Protein AF-A0A0N4YPB2-F1 (afdb_monomer_lite)

Structure (mmCIF, N/CA/C/O backbone):
data_AF-A0A0N4YPB2-F1
#
_entry.id   AF-A0A0N4YPB2-F1
#
loop_
_atom_site.group_PDB
_atom_site.id
_atom_site.type_symbol
_atom_site.label_atom_id
_atom_site.label_alt_id
_atom_site.label_comp_id
_atom_site.label_asym_id
_atom_site.label_entity_id
_atom_site.label_seq_id
_atom_site.pdbx_PDB_ins_code
_atom_site.Cartn_x
_atom_site.Cartn_y
_atom_site.Cartn_z
_atom_site.occupancy
_atom_site.B_iso_or_equiv
_atom_site.auth_seq_id
_atom_site.auth_comp_id
_atom_site.auth_asym_id
_atom_site.auth_atom_id
_atom_site.pdbx_PDB_model_num
ATOM 1 N N . MET A 1 1 ? 27.239 -9.510 -20.633 1.00 46.56 1 MET A N 1
ATOM 2 C CA . MET A 1 1 ? 27.034 -8.182 -21.271 1.00 46.56 1 MET A CA 1
ATOM 3 C C . MET A 1 1 ? 25.712 -7.656 -20.723 1.00 46.56 1 MET A C 1
ATOM 5 O O . MET A 1 1 ? 24.714 -8.320 -20.940 1.00 46.56 1 MET A O 1
ATOM 9 N N . GLU A 1 2 ? 25.691 -6.564 -19.951 1.00 48.19 2 GLU A N 1
ATOM 10 C CA . GLU A 1 2 ? 24.483 -6.120 -19.213 1.00 48.19 2 GLU A CA 1
ATOM 11 C C . GLU A 1 2 ? 23.317 -5.773 -20.156 1.00 48.19 2 GLU A C 1
ATOM 13 O O . GLU A 1 2 ? 23.555 -5.123 -21.181 1.00 48.19 2 GLU A O 1
ATOM 18 N N . ARG A 1 3 ? 22.079 -6.178 -19.831 1.00 52.03 3 ARG A N 1
ATOM 19 C CA . ARG A 1 3 ? 20.836 -5.795 -20.539 1.00 52.03 3 ARG A CA 1
ATOM 20 C C . ARG A 1 3 ? 20.010 -4.834 -19.685 1.00 52.03 3 ARG A C 1
ATOM 22 O O . ARG A 1 3 ? 20.154 -4.802 -18.464 1.00 52.03 3 ARG A O 1
ATOM 29 N N . LYS A 1 4 ? 19.188 -3.988 -20.321 1.00 54.44 4 LYS A N 1
ATOM 30 C CA . LYS A 1 4 ? 18.393 -2.971 -19.615 1.00 54.44 4 LYS A CA 1
ATOM 31 C C . LYS A 1 4 ? 16.903 -3.168 -19.812 1.00 54.44 4 LYS A C 1
ATOM 33 O O . LYS A 1 4 ? 16.431 -3.508 -20.900 1.00 54.44 4 LYS A O 1
ATOM 38 N N . ARG A 1 5 ? 16.161 -2.910 -18.737 1.00 59.19 5 ARG A N 1
ATOM 39 C CA . ARG A 1 5 ? 14.703 -3.031 -18.685 1.00 59.19 5 ARG A CA 1
ATOM 40 C C . ARG A 1 5 ? 14.103 -1.801 -18.030 1.00 59.19 5 ARG A C 1
ATOM 42 O O . ARG A 1 5 ? 14.662 -1.273 -17.072 1.00 59.19 5 ARG A O 1
ATOM 49 N N . THR A 1 6 ? 12.966 -1.329 -18.519 1.00 51.56 6 THR A N 1
ATOM 50 C CA . THR A 1 6 ? 12.176 -0.348 -17.771 1.00 51.56 6 THR A CA 1
ATOM 51 C C . THR A 1 6 ? 11.548 -1.059 -16.575 1.00 51.56 6 THR A C 1
ATOM 53 O O . THR A 1 6 ? 10.867 -2.073 -16.735 1.00 51.56 6 THR A O 1
ATOM 56 N N . ALA A 1 7 ? 11.821 -0.571 -15.366 1.00 51.53 7 ALA A N 1
ATOM 57 C CA . ALA A 1 7 ? 11.220 -1.081 -14.148 1.00 51.53 7 ALA A CA 1
ATOM 58 C C . ALA A 1 7 ? 10.162 -0.128 -13.622 1.00 51.53 7 ALA A C 1
ATOM 60 O O . ALA A 1 7 ? 10.342 1.083 -13.496 1.00 51.53 7 ALA A O 1
ATOM 61 N N . PHE A 1 8 ? 9.050 -0.736 -13.252 1.00 48.66 8 PHE A N 1
ATOM 62 C CA . PHE A 1 8 ? 7.913 -0.081 -12.655 1.00 48.66 8 PHE A CA 1
ATOM 63 C C . PHE A 1 8 ? 8.160 0.167 -11.165 1.00 48.66 8 PHE A C 1
ATOM 65 O O . PHE A 1 8 ? 7.547 -0.474 -10.320 1.00 48.66 8 PHE A O 1
ATOM 72 N N . GLN A 1 9 ? 9.056 1.094 -10.819 1.00 38.69 9 GLN A N 1
ATOM 73 C CA . GLN A 1 9 ? 9.255 1.449 -9.407 1.00 38.69 9 GLN A CA 1
ATOM 74 C C . GLN A 1 9 ? 8.065 2.231 -8.813 1.00 38.69 9 GLN A C 1
ATOM 76 O O . GLN A 1 9 ? 7.880 2.198 -7.605 1.00 38.69 9 GLN A O 1
ATOM 81 N N . ASN A 1 10 ? 7.206 2.845 -9.645 1.00 36.34 10 ASN A N 1
ATOM 82 C CA . ASN A 1 10 ? 6.096 3.713 -9.204 1.00 36.34 10 ASN A CA 1
ATOM 83 C C . ASN A 1 10 ? 4.699 3.315 -9.747 1.00 36.34 10 ASN A C 1
ATOM 85 O O . ASN A 1 10 ? 3.781 4.140 -9.793 1.00 36.34 10 ASN A O 1
ATOM 89 N N . ALA A 1 11 ? 4.508 2.073 -10.212 1.00 38.69 11 ALA A N 1
ATOM 90 C CA . ALA A 1 11 ? 3.306 1.720 -10.985 1.00 38.69 11 ALA A CA 1
ATOM 91 C C . ALA A 1 11 ? 2.020 1.494 -10.179 1.00 38.69 11 ALA A C 1
ATOM 93 O O . ALA A 1 11 ? 0.953 1.619 -10.772 1.00 38.69 11 ALA A O 1
ATOM 94 N N . LEU A 1 12 ? 2.097 1.239 -8.868 1.00 42.66 12 LEU A N 1
ATOM 95 C CA . LEU A 1 12 ? 0.922 0.894 -8.046 1.00 42.66 12 LEU A CA 1
ATOM 96 C C . LEU A 1 12 ? -0.047 2.068 -7.774 1.00 42.66 12 LEU A C 1
ATOM 98 O O . LEU A 1 12 ? -1.041 1.916 -7.074 1.00 42.66 12 LEU A O 1
ATOM 102 N N . GLY A 1 13 ? 0.253 3.265 -8.289 1.00 38.53 13 GLY A N 1
ATOM 103 C CA . GLY A 1 13 ? -0.654 4.419 -8.251 1.00 38.53 13 GLY A CA 1
ATOM 104 C C . GLY A 1 13 ? -1.121 4.870 -9.634 1.00 38.53 13 GLY A C 1
ATOM 105 O O . GLY A 1 13 ? -1.606 6.003 -9.777 1.00 38.53 13 GLY A O 1
ATOM 106 N N . SER A 1 14 ? -0.869 4.066 -10.681 1.00 37.94 14 SER A N 1
ATOM 107 C CA . SER A 1 14 ? -0.637 4.656 -11.992 1.00 37.94 14 SER A CA 1
ATOM 108 C C . SER A 1 14 ? -1.230 4.039 -13.247 1.00 37.94 14 SER A C 1
ATOM 110 O O . SER A 1 14 ? -1.250 4.725 -14.278 1.00 37.94 14 SER A O 1
ATOM 112 N N . ALA A 1 15 ? -1.811 2.852 -13.199 1.00 35.91 15 ALA A N 1
ATOM 113 C CA . ALA A 1 15 ? -2.356 2.222 -14.395 1.00 35.91 15 ALA A CA 1
ATOM 114 C C . ALA A 1 15 ? -3.883 2.398 -14.465 1.00 35.91 15 ALA A C 1
ATOM 116 O O . ALA A 1 15 ? -4.646 1.451 -14.318 1.00 35.91 15 ALA A O 1
ATOM 117 N N . ARG A 1 16 ? -4.369 3.620 -14.736 1.00 40.81 16 ARG A N 1
ATOM 118 C CA . ARG A 1 16 ? -5.802 3.828 -15.026 1.00 40.81 16 ARG A CA 1
ATOM 119 C C . ARG A 1 16 ? -6.100 3.553 -16.502 1.00 40.81 16 ARG A C 1
ATOM 121 O O . ARG A 1 16 ? -5.555 4.232 -17.372 1.00 40.81 16 ARG A O 1
ATOM 128 N N . ARG A 1 17 ? -7.019 2.620 -16.785 1.00 38.06 17 ARG A N 1
ATOM 129 C CA . ARG A 1 17 ? -7.704 2.547 -18.088 1.00 38.06 17 ARG A CA 1
ATOM 130 C C . ARG A 1 17 ? -8.528 3.819 -18.280 1.00 38.06 17 ARG A C 1
ATOM 132 O O . ARG A 1 17 ? -9.291 4.208 -17.400 1.00 38.06 17 ARG A O 1
ATOM 139 N N . GLY A 1 18 ? -8.386 4.462 -19.435 1.00 38.12 18 GLY A N 1
ATOM 140 C CA . GLY A 1 18 ? -9.277 5.543 -19.832 1.00 38.12 18 GLY A CA 1
ATOM 141 C C . GLY A 1 18 ? -10.657 4.985 -20.168 1.00 38.12 18 GLY A C 1
ATOM 142 O O . GLY A 1 18 ? -10.839 4.416 -21.238 1.00 38.12 18 GLY A O 1
ATOM 143 N N . THR A 1 19 ? -11.630 5.169 -19.279 1.00 32.50 19 THR A N 1
ATOM 144 C CA . THR A 1 19 ? -13.052 4.973 -19.590 1.00 32.50 19 THR A CA 1
ATOM 145 C C . THR A 1 19 ? -13.849 6.182 -19.114 1.00 32.50 19 THR A C 1
ATOM 147 O O . THR A 1 19 ? -13.962 6.433 -17.915 1.00 32.50 19 THR A O 1
ATOM 150 N N . LYS A 1 20 ? -14.404 6.939 -20.072 1.00 38.62 20 LYS A N 1
ATOM 151 C CA . LYS A 1 20 ? -15.516 7.871 -19.842 1.00 38.62 20 LYS A CA 1
ATOM 152 C C . LYS A 1 20 ? -16.726 7.035 -19.423 1.00 38.62 20 LYS A C 1
ATOM 154 O O . LYS A 1 20 ? -17.286 6.322 -20.247 1.00 38.62 20 LYS A O 1
ATOM 159 N N . GLY A 1 21 ? -17.111 7.133 -18.158 1.00 28.02 21 GLY A N 1
ATOM 160 C CA . GLY A 1 21 ? -18.330 6.550 -17.615 1.00 28.02 21 GLY A CA 1
ATOM 161 C C . GLY A 1 21 ? -18.928 7.534 -16.624 1.00 28.02 21 GLY A C 1
ATOM 162 O O . GLY A 1 21 ? -18.275 7.926 -15.663 1.00 28.02 21 GLY A O 1
ATOM 163 N N . ARG A 1 22 ? -20.136 7.998 -16.929 1.00 30.58 22 ARG A N 1
ATOM 164 C CA . ARG A 1 22 ? -20.976 8.857 -16.095 1.00 30.58 22 ARG A CA 1
ATOM 165 C C . ARG A 1 22 ? -21.292 8.075 -14.814 1.00 30.58 22 ARG A C 1
ATOM 167 O O . ARG A 1 22 ? -21.932 7.037 -14.901 1.00 30.58 22 ARG A O 1
ATOM 174 N N . ILE A 1 23 ? -20.780 8.522 -13.668 1.00 30.83 23 ILE A N 1
ATOM 175 C CA . ILE A 1 23 ? -21.023 7.874 -12.372 1.00 30.83 23 ILE A CA 1
ATOM 176 C C . ILE A 1 23 ? -22.292 8.492 -11.789 1.00 30.83 23 ILE A C 1
ATOM 178 O O . ILE A 1 23 ? -22.316 9.681 -11.461 1.00 30.83 23 ILE A O 1
ATOM 182 N N . GLU A 1 24 ? -23.353 7.691 -11.729 1.00 28.14 24 GLU A N 1
ATOM 183 C CA . GLU A 1 24 ? -24.523 7.957 -10.898 1.00 28.14 24 GLU A CA 1
ATOM 184 C C . GLU A 1 24 ? -24.098 8.054 -9.428 1.00 28.14 24 GLU A C 1
ATOM 186 O O . GLU A 1 24 ? -23.196 7.353 -8.965 1.00 28.14 24 GLU A O 1
ATOM 191 N N . LYS A 1 25 ? -24.712 8.999 -8.712 1.00 29.16 25 LYS A N 1
ATOM 192 C CA . LYS A 1 25 ? -24.504 9.240 -7.284 1.00 29.16 25 LYS A CA 1
ATOM 193 C C . LYS A 1 25 ? -25.095 8.083 -6.473 1.00 29.16 25 LYS A C 1
ATOM 195 O O . LYS A 1 25 ? -26.176 8.226 -5.915 1.00 29.16 25 LYS A O 1
ATOM 200 N N . ASP A 1 26 ? -24.364 6.983 -6.364 1.00 32.19 26 ASP A N 1
ATOM 201 C CA . ASP A 1 26 ? -24.615 6.004 -5.312 1.00 32.19 26 ASP A CA 1
ATOM 202 C C . ASP A 1 26 ? -23.844 6.414 -4.061 1.00 32.19 26 ASP A C 1
ATOM 204 O O . ASP A 1 26 ? -22.621 6.582 -4.060 1.00 32.19 26 ASP A O 1
ATOM 208 N N . SER A 1 27 ? -24.605 6.654 -2.998 1.00 33.44 27 SER A N 1
ATOM 209 C CA . SER A 1 27 ? -24.139 7.104 -1.694 1.00 33.44 27 SER A CA 1
ATOM 210 C C . SER A 1 27 ? -23.166 6.076 -1.098 1.00 33.44 27 SER A C 1
ATOM 212 O O . SER A 1 27 ? -23.573 5.059 -0.542 1.00 33.44 27 SER A O 1
ATOM 214 N N . LYS A 1 28 ? -21.857 6.330 -1.217 1.00 39.62 28 LYS A N 1
ATOM 215 C CA . LYS A 1 28 ? -20.747 5.421 -0.849 1.00 39.62 28 LYS A CA 1
ATOM 216 C C . LYS A 1 28 ? -20.593 5.120 0.653 1.00 39.62 28 LYS A C 1
ATOM 218 O O . LYS A 1 28 ? -19.573 4.573 1.062 1.00 39.62 28 LYS A O 1
ATOM 223 N N . HIS A 1 29 ? -21.570 5.463 1.488 1.00 44.66 29 HIS A N 1
ATOM 224 C CA . HIS A 1 29 ? -21.458 5.349 2.946 1.00 44.66 29 HIS A CA 1
ATOM 225 C C . HIS A 1 29 ? -21.855 3.967 3.510 1.00 44.66 29 HIS A C 1
ATOM 227 O O . HIS A 1 29 ? -21.806 3.784 4.720 1.00 44.66 29 HIS A O 1
ATOM 233 N N . SER A 1 30 ? -22.241 2.970 2.701 1.00 47.28 30 SER A N 1
ATOM 234 C CA . SER A 1 30 ? -22.966 1.802 3.236 1.00 47.28 30 SER A CA 1
ATOM 235 C C . SER A 1 30 ? -22.610 0.465 2.574 1.00 47.28 30 SER A C 1
ATOM 237 O O . SER A 1 30 ? -23.366 -0.079 1.781 1.00 47.28 30 SER A O 1
ATOM 239 N N . GLN A 1 31 ? -21.439 -0.078 2.904 1.00 48.88 31 GLN A N 1
ATOM 240 C CA . GLN A 1 31 ? -21.183 -1.524 2.755 1.00 48.88 31 GLN A CA 1
ATOM 241 C C . GLN A 1 31 ? -20.339 -2.054 3.914 1.00 48.88 31 GLN A C 1
ATOM 243 O O . GLN A 1 31 ? -20.592 -3.127 4.423 1.00 48.88 31 GLN A O 1
ATOM 248 N N . VAL A 1 32 ? -19.399 -1.256 4.434 1.00 52.19 32 VAL A N 1
ATOM 249 C CA . VAL A 1 32 ? -18.657 -1.648 5.644 1.00 52.19 32 VAL A CA 1
ATOM 250 C C . VAL A 1 32 ? -19.537 -1.558 6.897 1.00 52.19 32 VAL A C 1
ATOM 252 O O . VAL A 1 32 ? -19.373 -2.363 7.797 1.00 52.19 32 VAL A O 1
ATOM 255 N N . ILE A 1 33 ? -20.474 -0.602 6.975 1.00 59.72 33 ILE A N 1
ATOM 256 C CA . ILE A 1 33 ? -21.329 -0.411 8.164 1.00 59.72 33 ILE A CA 1
ATOM 257 C C . ILE A 1 33 ? -22.372 -1.532 8.309 1.00 59.72 33 ILE A C 1
ATOM 259 O O . ILE A 1 33 ? -22.710 -1.874 9.439 1.00 59.72 33 ILE A O 1
ATOM 263 N N . SER A 1 34 ? -22.862 -2.113 7.205 1.00 60.41 34 SER A N 1
ATOM 264 C CA . SER A 1 34 ? -23.899 -3.156 7.250 1.00 60.41 34 SER A CA 1
ATOM 265 C C . SER A 1 34 ? -23.431 -4.433 7.936 1.00 60.41 34 SER A C 1
ATOM 267 O O . SER A 1 34 ? -24.234 -5.066 8.608 1.00 60.41 34 SER A O 1
ATOM 269 N N . ASP A 1 35 ? -22.144 -4.760 7.813 1.00 68.31 35 ASP A N 1
ATOM 270 C CA . ASP A 1 35 ? -21.599 -6.053 8.245 1.00 68.31 35 ASP A CA 1
ATOM 271 C C . ASP A 1 35 ? -20.982 -5.976 9.655 1.00 68.31 35 ASP A C 1
ATOM 273 O O . ASP A 1 35 ? -20.652 -6.989 10.263 1.00 68.31 35 ASP A O 1
ATOM 277 N N . VAL A 1 36 ? -20.814 -4.768 10.213 1.00 75.00 36 VAL A N 1
ATOM 278 C CA . VAL A 1 36 ? -20.247 -4.571 11.561 1.00 75.00 36 VAL A CA 1
ATOM 279 C C . VAL A 1 36 ? -21.050 -5.280 12.660 1.00 75.00 36 VAL A C 1
ATOM 281 O O . VAL A 1 36 ? -20.412 -5.854 13.542 1.00 75.00 36 VAL A O 1
ATOM 284 N N . PRO A 1 37 ? -22.399 -5.265 12.670 1.00 77.94 37 PRO A N 1
ATOM 285 C CA . PRO A 1 37 ? -23.171 -6.003 13.666 1.00 77.94 37 PRO A CA 1
ATOM 286 C C . PRO A 1 37 ? -22.837 -7.493 13.713 1.00 77.94 37 PRO A C 1
ATOM 288 O O . PRO A 1 37 ? -22.741 -8.040 14.809 1.00 77.94 37 PRO A O 1
ATOM 291 N N . ASP A 1 38 ? -22.581 -8.110 12.561 1.00 81.50 38 ASP A N 1
ATOM 292 C CA . ASP A 1 38 ? -22.268 -9.539 12.462 1.00 81.50 38 ASP A CA 1
ATOM 293 C C . ASP A 1 38 ? -20.864 -9.872 12.996 1.00 81.50 38 ASP A C 1
ATOM 295 O O . ASP A 1 38 ? -20.587 -11.018 13.328 1.00 81.50 38 ASP A O 1
ATOM 299 N N . LEU A 1 39 ? -19.976 -8.876 13.105 1.00 82.56 39 LEU A N 1
ATOM 300 C CA . LEU A 1 39 ? -18.605 -9.043 13.601 1.00 82.56 39 LEU A CA 1
ATOM 301 C C . LEU A 1 39 ? -18.455 -8.818 15.109 1.00 82.56 39 LEU A C 1
ATOM 303 O O . LEU A 1 39 ? -17.459 -9.245 15.690 1.00 82.56 39 LEU A O 1
ATOM 307 N N . LEU A 1 40 ? -19.373 -8.073 15.726 1.00 90.94 40 LEU A N 1
ATOM 308 C CA . LEU A 1 40 ? -19.303 -7.726 17.145 1.00 90.94 40 LEU A CA 1
ATOM 309 C C . LEU A 1 40 ? -20.327 -8.571 17.898 1.00 90.94 40 LEU A C 1
ATOM 311 O O . LEU A 1 40 ? -21.490 -8.185 17.952 1.00 90.94 40 LEU A O 1
ATOM 315 N N . GLU A 1 41 ? -19.930 -9.712 18.450 1.00 89.94 41 GLU A N 1
ATOM 316 C CA . GLU A 1 41 ? -20.857 -10.695 19.028 1.00 89.94 41 GLU A CA 1
ATOM 317 C C . GLU A 1 41 ? -21.138 -10.430 20.512 1.00 89.94 41 GLU A C 1
ATOM 319 O O . GLU A 1 41 ? -22.283 -10.501 20.959 1.00 89.94 41 GLU A O 1
ATOM 324 N N . GLU A 1 42 ? -20.101 -10.089 21.277 1.00 93.50 42 GLU A N 1
ATOM 325 C CA . GLU A 1 42 ? -20.163 -9.937 22.729 1.00 93.50 42 GLU A CA 1
ATOM 326 C C . GLU A 1 42 ? -20.175 -8.469 23.163 1.00 93.50 42 GLU A C 1
ATOM 328 O O . GLU A 1 42 ? -19.621 -7.585 22.513 1.00 93.50 42 GLU A O 1
ATOM 333 N N . ASP A 1 43 ? -20.795 -8.192 24.309 1.00 94.88 43 ASP A N 1
ATOM 334 C CA . ASP A 1 43 ? -20.844 -6.848 24.880 1.00 94.88 43 ASP A CA 1
ATOM 335 C C . ASP A 1 43 ? -19.440 -6.327 25.230 1.00 94.88 43 ASP A C 1
ATOM 337 O O . ASP A 1 43 ? -18.723 -6.912 26.048 1.00 94.88 43 ASP A O 1
ATOM 341 N N . GLY A 1 44 ? -19.057 -5.203 24.622 1.00 92.94 44 GLY A N 1
ATOM 342 C CA . GLY A 1 44 ? -17.704 -4.651 24.669 1.00 92.94 44 GLY A CA 1
ATOM 343 C C . GLY A 1 44 ? -16.773 -5.128 23.548 1.00 92.94 44 GLY A C 1
ATOM 344 O O . GLY A 1 44 ? -15.607 -4.715 23.541 1.00 92.94 44 GLY A O 1
ATOM 345 N N . ASP A 1 45 ? -17.248 -5.949 22.604 1.00 95.44 45 ASP A N 1
ATOM 346 C CA . ASP A 1 45 ? -16.555 -6.173 21.333 1.00 95.44 45 ASP A CA 1
ATOM 347 C C . ASP A 1 45 ? -16.465 -4.865 20.561 1.00 95.44 45 ASP A C 1
ATOM 349 O O . ASP A 1 45 ? -17.447 -4.124 20.438 1.00 95.44 45 ASP A O 1
ATOM 353 N N . PHE A 1 46 ? -15.290 -4.584 20.007 1.00 94.56 46 PHE A N 1
ATOM 354 C CA . PHE A 1 46 ? -15.081 -3.368 19.240 1.00 94.56 46 PHE A CA 1
ATOM 355 C C . PHE A 1 46 ? -14.145 -3.541 18.057 1.00 94.56 46 PHE A C 1
ATOM 357 O O . PHE A 1 46 ? -13.244 -4.373 18.061 1.00 94.56 46 PHE A O 1
ATOM 364 N N . LEU A 1 47 ? -14.305 -2.666 17.068 1.00 91.31 47 LEU A N 1
ATOM 365 C CA . LEU A 1 47 ? -13.367 -2.524 15.962 1.00 91.31 47 LEU A CA 1
ATOM 366 C C . LEU A 1 47 ? -13.182 -1.059 15.577 1.00 91.31 47 LEU A C 1
ATOM 368 O O . LEU A 1 47 ? -14.089 -0.229 15.704 1.00 91.31 47 LEU A O 1
ATOM 372 N N . LEU A 1 48 ? -11.989 -0.750 15.076 1.00 88.56 48 LEU A N 1
ATOM 373 C CA . LEU A 1 48 ? -11.688 0.529 14.445 1.00 88.56 48 LEU A CA 1
ATOM 374 C C . LEU A 1 48 ? -11.950 0.431 12.945 1.00 88.56 48 LEU A C 1
ATOM 376 O O . LEU A 1 48 ? -11.573 -0.541 12.292 1.00 88.56 48 LEU A O 1
ATOM 380 N N . ARG A 1 49 ? -12.549 1.477 12.385 1.00 82.50 49 ARG A N 1
ATOM 381 C CA . ARG A 1 49 ? -12.796 1.601 10.950 1.00 82.50 49 ARG A CA 1
ATOM 382 C C . ARG A 1 49 ? -12.519 3.018 10.474 1.00 82.50 49 ARG A C 1
ATOM 384 O O . ARG A 1 49 ? -12.571 3.970 11.247 1.00 82.50 49 ARG A O 1
ATOM 391 N N . LYS A 1 50 ? -12.233 3.161 9.183 1.00 76.81 50 LYS A N 1
ATOM 392 C CA . LYS A 1 50 ? -12.241 4.468 8.524 1.00 76.81 50 LYS A CA 1
ATOM 393 C C . LYS A 1 50 ? -13.639 4.730 7.980 1.00 76.81 50 LYS A C 1
ATOM 395 O O . LYS A 1 50 ? -14.251 3.840 7.398 1.00 76.81 50 LYS A O 1
ATOM 400 N N . GLU A 1 51 ? -14.128 5.941 8.167 1.00 73.94 51 GLU A N 1
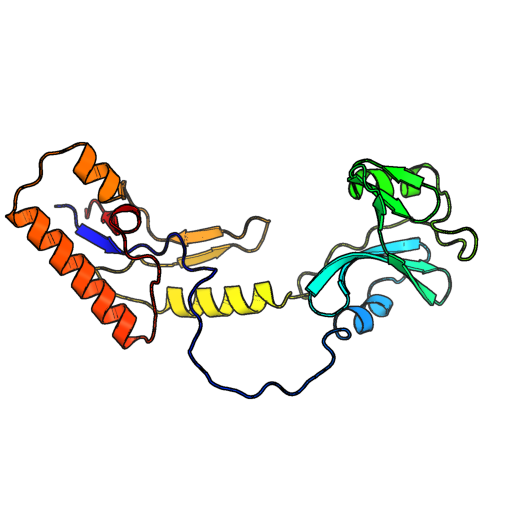ATOM 401 C CA . GLU A 1 51 ? -15.381 6.428 7.608 1.00 73.94 51 GLU A CA 1
ATOM 402 C C . GLU A 1 51 ? -15.083 7.634 6.726 1.00 73.94 51 GLU A C 1
ATOM 404 O O . GLU A 1 51 ? -14.249 8.469 7.068 1.00 73.94 51 GLU A O 1
ATOM 409 N N . LEU A 1 52 ? -15.714 7.698 5.558 1.00 67.94 52 LEU A N 1
ATOM 410 C CA . LEU A 1 52 ? -15.653 8.875 4.707 1.00 67.94 52 LEU A CA 1
ATOM 411 C C . LEU A 1 52 ? -16.813 9.777 5.113 1.00 67.94 52 LEU A C 1
ATOM 413 O O . LEU A 1 52 ? -17.946 9.324 5.099 1.00 67.94 52 LEU A O 1
ATOM 417 N N . ILE A 1 53 ? -16.538 11.024 5.473 1.00 70.94 53 ILE A N 1
ATOM 418 C CA . ILE A 1 53 ? -17.551 12.054 5.705 1.00 70.94 53 ILE A CA 1
ATOM 419 C C . ILE A 1 53 ? -17.494 13.042 4.537 1.00 70.94 53 ILE A C 1
ATOM 421 O O . ILE A 1 53 ? -16.414 13.498 4.147 1.00 70.94 53 ILE A O 1
ATOM 425 N N . ASN A 1 54 ? -18.665 13.399 3.997 1.00 65.94 54 ASN A N 1
ATOM 426 C CA . ASN A 1 54 ? -18.827 14.397 2.929 1.00 65.94 54 ASN A CA 1
ATOM 427 C C . ASN A 1 54 ? -17.921 14.141 1.705 1.00 65.94 54 ASN A C 1
ATOM 429 O O . ASN A 1 54 ? -17.323 15.069 1.162 1.00 65.94 54 ASN A O 1
ATOM 433 N N . ASP A 1 55 ? -17.782 12.871 1.312 1.00 61.66 55 ASP A N 1
ATOM 434 C CA . ASP A 1 55 ? -17.022 12.367 0.154 1.00 61.66 55 ASP A CA 1
ATOM 435 C C . ASP A 1 55 ? -15.504 12.650 0.115 1.00 61.66 55 ASP A C 1
ATOM 437 O O . ASP A 1 55 ? -14.821 12.104 -0.750 1.00 61.66 55 ASP A O 1
ATOM 441 N N . ASN A 1 56 ? -14.943 13.423 1.052 1.00 60.31 56 ASN A N 1
ATOM 442 C CA . ASN A 1 56 ? -13.530 13.836 1.014 1.00 60.31 56 ASN A CA 1
ATOM 443 C C . ASN A 1 56 ? -12.772 13.692 2.338 1.00 60.31 56 ASN A C 1
ATOM 445 O O . ASN A 1 56 ? -11.540 13.710 2.324 1.00 60.31 56 ASN A O 1
ATOM 449 N N . LEU A 1 57 ? -13.457 13.572 3.479 1.00 66.62 57 LEU A N 1
ATOM 450 C CA . LEU A 1 57 ? -12.792 13.542 4.778 1.00 66.62 57 LEU A CA 1
ATOM 451 C C . LEU A 1 57 ? -12.813 12.129 5.359 1.00 66.62 57 LEU A C 1
ATOM 453 O O . LEU A 1 57 ? -13.841 11.668 5.842 1.00 66.62 57 LEU A O 1
ATOM 457 N N . LEU A 1 58 ? -11.668 11.445 5.319 1.00 66.88 58 LEU A N 1
ATOM 458 C CA . LEU A 1 58 ? -11.494 10.176 6.022 1.00 66.88 58 LEU A CA 1
ATOM 459 C C . LEU A 1 58 ? -11.269 10.438 7.508 1.00 66.88 58 LEU A C 1
ATOM 461 O O . LEU A 1 58 ? -10.310 11.099 7.901 1.00 66.88 58 LEU A O 1
ATOM 465 N N . VAL A 1 59 ? -12.139 9.869 8.321 1.00 75.25 59 VAL A N 1
ATOM 466 C CA . VAL A 1 59 ? -12.136 9.975 9.777 1.00 75.25 59 VAL A CA 1
ATOM 467 C C . VAL A 1 59 ? -12.100 8.583 10.388 1.00 75.25 59 VAL A C 1
ATOM 469 O O . VAL A 1 59 ? -12.628 7.622 9.828 1.00 75.25 59 VAL A O 1
ATOM 472 N N . THR A 1 60 ? -11.457 8.455 11.542 1.00 84.81 60 THR A N 1
ATOM 473 C CA . THR A 1 60 ? -11.446 7.195 12.285 1.00 84.81 60 THR A CA 1
ATOM 474 C C . THR A 1 60 ? -12.715 7.101 13.126 1.00 84.81 60 THR A C 1
ATOM 476 O O . THR A 1 60 ? -13.022 8.001 13.906 1.00 84.81 60 THR A O 1
ATOM 479 N N . ALA A 1 61 ? -13.436 5.997 12.982 1.00 89.06 61 ALA A N 1
ATOM 480 C CA . ALA A 1 61 ? -14.602 5.640 13.773 1.00 89.06 61 ALA A CA 1
ATOM 481 C C . ALA A 1 61 ? -14.321 4.369 14.584 1.00 89.06 61 ALA A C 1
ATOM 483 O O . ALA A 1 61 ? -13.619 3.459 14.137 1.00 89.06 61 ALA A O 1
ATOM 484 N N . LEU A 1 62 ? -14.907 4.300 15.772 1.00 92.25 62 LEU A N 1
ATOM 485 C CA . LEU A 1 62 ? -14.877 3.164 16.680 1.00 92.25 62 LEU A CA 1
ATOM 486 C C . LEU A 1 62 ? -16.289 2.586 16.771 1.00 92.25 62 LEU A C 1
ATOM 488 O O . LEU A 1 62 ? -17.225 3.299 17.122 1.00 92.25 62 LEU A O 1
ATOM 492 N N . SER A 1 63 ? -16.454 1.312 16.430 1.00 92.94 63 SER A N 1
ATOM 493 C CA . SER A 1 63 ? -17.742 0.615 16.543 1.00 92.94 63 SER A CA 1
ATOM 494 C C . SER A 1 63 ? -17.681 -0.358 17.704 1.00 92.94 63 SER A C 1
ATOM 496 O O . SER A 1 63 ? -16.696 -1.084 17.806 1.00 92.94 63 SER A O 1
ATOM 498 N N . VAL A 1 64 ? -18.697 -0.353 18.566 1.00 94.88 64 VAL A N 1
ATOM 499 C CA . VAL A 1 64 ? -18.711 -1.117 19.820 1.00 94.88 64 VAL A CA 1
ATOM 500 C C . VAL A 1 64 ? -20.074 -1.755 20.033 1.00 94.88 64 VAL A C 1
ATOM 502 O O . VAL A 1 64 ? -21.094 -1.071 19.920 1.00 94.88 64 VAL A O 1
ATOM 505 N N . ARG A 1 65 ? -20.102 -3.044 20.368 1.00 95.06 65 ARG A N 1
ATOM 506 C CA . ARG A 1 65 ? -21.308 -3.732 20.834 1.00 95.06 65 ARG A CA 1
ATOM 507 C C . ARG A 1 65 ? -21.612 -3.291 22.262 1.00 95.06 65 ARG A C 1
ATOM 509 O O . ARG A 1 65 ? -20.758 -3.392 23.137 1.00 95.06 65 ARG A O 1
ATOM 516 N N . CYS A 1 66 ? -22.810 -2.759 22.472 1.00 93.31 66 CYS A N 1
ATOM 517 C CA . CYS A 1 66 ? -23.296 -2.282 23.760 1.00 93.31 66 CYS A CA 1
ATOM 518 C C . CYS A 1 66 ? -24.733 -2.776 23.965 1.00 93.31 66 CYS A C 1
ATOM 520 O O . CYS A 1 66 ? -25.682 -2.205 23.415 1.00 93.31 66 CYS A O 1
ATOM 522 N N . GLY A 1 67 ? -24.878 -3.853 24.735 1.00 89.62 67 GLY A N 1
ATOM 523 C CA . GLY A 1 67 ? -26.107 -4.640 24.803 1.00 89.62 67 GLY A CA 1
ATOM 524 C C . GLY A 1 67 ? -26.488 -5.181 23.423 1.00 89.62 67 GLY A C 1
ATOM 525 O O . GLY A 1 67 ? -25.637 -5.663 22.680 1.00 89.62 67 GLY A O 1
ATOM 526 N N . ASP A 1 68 ? -27.755 -5.034 23.040 1.00 87.25 68 ASP A N 1
ATOM 527 C CA . ASP A 1 68 ? -28.272 -5.540 21.758 1.00 87.25 68 ASP A CA 1
ATOM 528 C C . ASP A 1 68 ? -27.977 -4.625 20.557 1.00 87.25 68 ASP A C 1
ATOM 530 O O . ASP A 1 68 ? -28.359 -4.928 19.428 1.00 87.25 68 ASP A O 1
ATOM 534 N N . ALA A 1 69 ? -27.302 -3.494 20.778 1.00 90.00 69 ALA A N 1
ATOM 535 C CA . ALA A 1 69 ? -27.033 -2.504 19.744 1.00 90.00 69 ALA A CA 1
ATOM 536 C C . ALA A 1 69 ? -25.533 -2.340 19.485 1.00 90.00 69 ALA A C 1
ATOM 538 O O . ALA A 1 69 ? -24.708 -2.397 20.397 1.00 90.00 69 ALA A O 1
ATOM 539 N N . VAL A 1 70 ? -25.182 -2.032 18.238 1.00 91.38 70 VAL A N 1
ATOM 540 C CA . VAL A 1 70 ? -23.859 -1.499 17.905 1.00 91.38 70 VAL A CA 1
ATOM 541 C C . VAL A 1 70 ? -23.912 0.022 17.935 1.00 91.38 70 VAL A C 1
ATOM 543 O O . VAL A 1 70 ? -24.784 0.643 17.329 1.00 91.38 70 VAL A O 1
ATOM 546 N N . LYS A 1 71 ? -22.961 0.631 18.641 1.00 91.25 71 LYS A N 1
ATOM 547 C CA . LYS A 1 71 ? -22.798 2.082 18.736 1.00 91.25 71 LYS A CA 1
ATOM 548 C C . LYS A 1 71 ? -21.532 2.505 18.002 1.00 91.25 71 LYS A C 1
ATOM 550 O O . LYS A 1 71 ? -20.504 1.837 18.092 1.00 91.25 71 LYS A O 1
ATOM 555 N N . HIS A 1 72 ? -21.607 3.624 17.287 1.00 90.19 72 HIS A N 1
ATOM 556 C CA . HIS A 1 72 ? -20.496 4.162 16.505 1.00 90.19 72 HIS A CA 1
ATOM 557 C C . HIS A 1 72 ? -20.050 5.506 17.082 1.00 90.19 72 HIS A C 1
ATOM 559 O O . HIS A 1 72 ? -20.849 6.432 17.207 1.00 90.19 72 HIS A O 1
ATOM 565 N N . PHE A 1 73 ? -18.767 5.610 17.415 1.00 91.44 73 PHE A N 1
ATOM 566 C CA . PHE A 1 73 ? -18.147 6.801 17.980 1.00 91.44 73 PHE A CA 1
ATOM 567 C C . PHE A 1 73 ? -17.111 7.356 17.011 1.00 91.44 73 PHE A C 1
ATOM 569 O O . PHE A 1 73 ? -16.200 6.647 16.585 1.00 91.44 73 PHE A O 1
ATOM 576 N N . MET A 1 74 ? -17.222 8.641 16.690 1.00 89.81 74 MET A N 1
ATOM 577 C CA . MET A 1 74 ? -16.197 9.336 15.918 1.00 89.81 74 MET A CA 1
ATOM 578 C C . MET A 1 74 ? -15.010 9.666 16.817 1.00 89.81 74 MET A C 1
ATOM 580 O O . MET A 1 74 ? -15.183 10.290 17.865 1.00 89.81 74 MET A O 1
ATOM 584 N N . ILE A 1 75 ? -13.806 9.280 16.394 1.00 91.56 75 ILE A N 1
ATOM 585 C CA . ILE A 1 75 ? -12.576 9.699 17.063 1.00 91.56 75 ILE A CA 1
ATOM 586 C C . ILE A 1 75 ? -12.188 11.057 16.496 1.00 91.56 75 ILE A C 1
ATOM 588 O O . ILE A 1 75 ? -11.765 11.176 15.346 1.00 91.56 75 ILE A O 1
ATOM 592 N N . ASN A 1 76 ? -12.354 12.084 17.318 1.00 90.56 76 ASN A N 1
ATOM 593 C CA . ASN A 1 76 ? -12.065 13.457 16.938 1.00 90.56 76 ASN A CA 1
ATOM 594 C C . ASN A 1 76 ? -10.611 13.806 17.253 1.00 90.56 76 ASN A C 1
ATOM 596 O O . ASN A 1 76 ? -9.961 13.141 18.062 1.00 90.56 76 ASN A O 1
ATOM 600 N N . GLN A 1 77 ? -10.119 14.880 16.639 1.00 90.88 77 GLN A N 1
ATOM 601 C CA . GLN A 1 77 ? -8.786 15.411 16.892 1.00 90.88 77 GLN A CA 1
ATOM 602 C C . GLN A 1 77 ? -8.874 16.882 17.301 1.00 90.88 77 GLN A C 1
ATOM 604 O O . GLN A 1 77 ? -9.582 17.674 16.679 1.00 90.88 77 GLN A O 1
ATOM 609 N N . THR A 1 78 ? -8.177 17.258 18.371 1.00 90.81 78 THR A N 1
ATOM 610 C CA . THR A 1 78 ? -8.093 18.655 18.812 1.00 90.81 78 THR A CA 1
ATOM 611 C C . THR A 1 78 ? -7.159 19.456 17.893 1.00 90.81 78 THR A C 1
ATOM 613 O O . THR A 1 78 ? -6.309 18.871 17.219 1.00 90.81 78 THR A O 1
ATOM 616 N N . PRO A 1 79 ? -7.204 20.804 17.912 1.00 90.75 79 PRO A N 1
ATOM 617 C CA . PRO A 1 79 ? -6.245 21.633 17.171 1.00 90.75 79 PRO A CA 1
ATOM 618 C C . PRO A 1 79 ? -4.775 21.398 17.557 1.00 90.75 79 PRO A C 1
ATOM 620 O O . PRO A 1 79 ? -3.876 21.746 16.800 1.00 90.75 79 PRO A O 1
ATOM 623 N N . LYS A 1 80 ? -4.525 20.819 18.740 1.00 89.56 80 LYS A N 1
ATOM 624 C CA . LYS A 1 80 ? -3.186 20.449 19.223 1.00 89.56 80 LYS A CA 1
ATOM 625 C C . LYS A 1 80 ? -2.733 19.062 18.744 1.00 89.56 80 LYS A C 1
ATOM 627 O O . LYS A 1 80 ? -1.612 18.668 19.039 1.00 89.56 80 LYS A O 1
ATOM 632 N N . GLY A 1 81 ? -3.588 18.332 18.026 1.00 90.44 81 GLY A N 1
ATOM 633 C CA . GLY A 1 81 ? -3.294 17.010 17.473 1.00 90.44 81 GLY A CA 1
ATOM 634 C C . GLY A 1 81 ? -3.691 15.825 18.360 1.00 90.44 81 GLY A C 1
ATOM 635 O O . GLY A 1 81 ? -3.473 14.689 17.951 1.00 90.44 81 GLY A O 1
ATOM 636 N N . GLU A 1 82 ? -4.289 16.056 19.531 1.00 93.94 82 GLU A N 1
ATOM 637 C CA . GLU A 1 82 ? -4.707 14.987 20.452 1.00 93.94 82 GLU A CA 1
ATOM 638 C C . GLU A 1 82 ? -6.017 14.336 19.993 1.00 93.94 82 GLU A C 1
ATOM 640 O O . GLU A 1 82 ? -6.962 15.031 19.618 1.00 93.94 82 GLU A O 1
ATOM 645 N N . PHE A 1 83 ? -6.097 13.013 20.080 1.00 93.75 83 PHE A N 1
ATOM 646 C CA . PHE A 1 83 ? -7.279 12.220 19.762 1.00 93.75 83 PHE A CA 1
ATOM 647 C C . PHE A 1 83 ? -8.176 12.054 20.981 1.00 93.75 83 PHE A C 1
ATOM 649 O O . PHE A 1 83 ? -7.682 11.860 22.094 1.00 93.75 83 PHE A O 1
ATOM 656 N N . TYR A 1 84 ? -9.491 12.100 20.776 1.00 93.00 84 TYR A N 1
ATOM 657 C CA . TYR A 1 84 ? -10.449 11.961 21.866 1.00 93.00 84 TYR A CA 1
ATOM 658 C C . TYR A 1 84 ? -11.798 11.383 21.436 1.00 93.00 84 TYR A C 1
ATOM 660 O O . TYR A 1 84 ? -12.254 11.574 20.305 1.00 93.00 84 TYR A O 1
ATOM 668 N N . ILE A 1 85 ? -12.451 10.726 22.397 1.00 90.94 85 ILE A N 1
ATOM 669 C CA . ILE A 1 85 ? -13.876 10.392 22.379 1.00 90.94 85 ILE A CA 1
ATOM 670 C C . ILE A 1 85 ? -14.458 10.997 23.658 1.00 90.94 85 ILE A C 1
ATOM 672 O O . ILE A 1 85 ? -14.061 10.638 24.764 1.00 90.94 85 ILE A O 1
ATOM 676 N N . GLU A 1 86 ? -15.336 11.985 23.494 1.00 86.75 86 GLU A N 1
ATOM 677 C CA . GLU A 1 86 ? -15.854 12.826 24.581 1.00 86.75 86 GLU A CA 1
ATOM 678 C C . GLU A 1 86 ? -14.766 13.388 25.520 1.00 86.75 86 GLU A C 1
ATOM 680 O O . GLU A 1 86 ? -14.152 14.414 25.216 1.00 86.75 86 GLU A O 1
ATOM 685 N N . GLY A 1 87 ? -14.576 12.764 26.686 1.00 81.12 87 GLY A N 1
ATOM 686 C CA . GLY A 1 87 ? -13.752 13.277 27.778 1.00 81.12 87 GLY A CA 1
ATOM 687 C C . GLY A 1 87 ? -12.291 12.841 27.720 1.00 81.12 87 GLY A C 1
ATOM 688 O O . GLY A 1 87 ? -11.404 13.664 27.963 1.00 81.12 87 GLY A O 1
ATOM 689 N N . LEU A 1 88 ? -12.031 11.572 27.397 1.00 88.25 88 LEU A N 1
ATOM 690 C CA . LEU A 1 88 ? -10.683 11.009 27.427 1.00 88.25 88 LEU A CA 1
ATOM 691 C C . LEU A 1 88 ? -9.890 11.401 26.184 1.00 88.25 88 LEU A C 1
ATOM 693 O O . LEU A 1 88 ? -10.402 11.399 25.066 1.00 88.25 88 LEU A O 1
ATOM 697 N N . ARG A 1 89 ? -8.615 11.743 26.401 1.00 93.56 89 ARG A N 1
ATOM 698 C CA . ARG A 1 89 ? -7.707 12.229 25.357 1.00 93.56 89 ARG A CA 1
ATOM 699 C C . ARG A 1 89 ? -6.370 11.506 25.392 1.00 93.56 89 ARG A C 1
ATOM 701 O O . ARG A 1 89 ? -5.864 11.147 26.465 1.00 93.56 89 ARG A O 1
ATOM 708 N N . ALA A 1 90 ? -5.770 11.341 24.224 1.00 93.00 90 ALA A N 1
ATOM 709 C CA . ALA A 1 90 ? -4.415 10.835 24.075 1.00 93.00 90 ALA A CA 1
ATOM 710 C C . ALA A 1 90 ? -3.735 11.413 22.828 1.00 93.00 90 ALA A C 1
ATOM 712 O O . ALA A 1 90 ? -4.382 11.953 21.938 1.00 93.00 90 ALA A O 1
ATOM 713 N N . ASP A 1 91 ? -2.418 11.285 22.754 1.00 93.25 91 ASP A N 1
ATOM 714 C CA . ASP A 1 91 ? -1.611 11.707 21.606 1.00 93.25 91 ASP A CA 1
ATOM 715 C C . ASP A 1 91 ? -1.733 10.757 20.401 1.00 93.25 91 ASP A C 1
ATOM 717 O O . ASP A 1 91 ? -1.509 11.177 19.268 1.00 93.25 91 ASP A O 1
ATOM 721 N N . THR A 1 92 ? -2.136 9.500 20.616 1.00 92.38 92 THR A N 1
ATOM 722 C CA . THR A 1 92 ? -2.443 8.535 19.549 1.00 92.38 92 THR A CA 1
ATOM 723 C C . THR A 1 92 ? -3.773 7.823 19.792 1.00 92.38 92 THR A C 1
ATOM 725 O O . THR A 1 92 ? -4.220 7.671 20.930 1.00 92.38 92 THR A O 1
ATOM 728 N N . VAL A 1 93 ? -4.400 7.340 18.712 1.00 90.00 93 VAL A N 1
ATOM 729 C CA . VAL A 1 93 ? -5.617 6.509 18.790 1.00 90.00 93 VAL A CA 1
ATOM 730 C C . VAL A 1 93 ? -5.365 5.244 19.610 1.00 90.00 93 VAL A C 1
ATOM 732 O O . VAL A 1 93 ? -6.184 4.885 20.443 1.00 90.00 93 VAL A O 1
ATOM 735 N N . GLU A 1 94 ? -4.214 4.600 19.427 1.00 91.56 94 GLU A N 1
ATOM 736 C CA . GLU A 1 94 ? -3.832 3.406 20.185 1.00 91.56 94 GLU A CA 1
ATOM 737 C C . GLU A 1 94 ? -3.801 3.675 21.693 1.00 91.56 94 GLU A C 1
ATOM 739 O O . GLU A 1 94 ? -4.431 2.946 22.455 1.00 91.56 94 GLU A O 1
ATOM 744 N N . LYS A 1 95 ? -3.169 4.774 22.131 1.00 93.31 95 LYS A N 1
ATOM 745 C CA . LYS A 1 95 ? -3.153 5.143 23.553 1.00 93.31 95 LYS A CA 1
ATOM 746 C C . LYS A 1 95 ? -4.530 5.537 24.072 1.00 93.31 95 LYS A C 1
ATOM 748 O O . LYS A 1 95 ? -4.816 5.300 25.241 1.00 93.31 95 LYS A O 1
ATOM 753 N N . LEU A 1 96 ? -5.383 6.132 23.238 1.00 94.31 96 LEU A N 1
ATOM 754 C CA . LEU A 1 96 ? -6.767 6.427 23.614 1.00 94.31 96 LEU A CA 1
ATOM 755 C C . LEU A 1 96 ? -7.545 5.134 23.895 1.00 94.31 96 LEU A C 1
ATOM 757 O O . LEU A 1 96 ? -8.183 5.022 24.937 1.00 94.31 96 LEU A O 1
ATOM 761 N N . ILE A 1 97 ? -7.452 4.152 22.994 1.00 94.00 97 ILE A N 1
ATOM 762 C CA . ILE A 1 97 ? -8.087 2.838 23.160 1.00 94.00 97 ILE A CA 1
ATOM 763 C C . ILE A 1 97 ? -7.523 2.117 24.382 1.00 94.00 97 ILE A C 1
ATOM 765 O O . ILE A 1 97 ? -8.294 1.627 25.203 1.00 94.00 97 ILE A O 1
ATOM 769 N N . GLN A 1 98 ? -6.199 2.119 24.546 1.00 94.06 98 GLN A N 1
ATOM 770 C CA . GLN A 1 98 ? -5.540 1.500 25.690 1.00 94.06 98 GLN A CA 1
ATOM 771 C C . GLN A 1 98 ? -6.022 2.100 27.016 1.00 94.06 98 GLN A C 1
ATOM 773 O O . GLN A 1 98 ? -6.367 1.354 27.926 1.00 94.06 98 GLN A O 1
ATOM 778 N N . LYS A 1 99 ? -6.149 3.432 27.107 1.00 93.31 99 LYS A N 1
ATOM 779 C CA . LYS A 1 99 ? -6.715 4.085 28.295 1.00 93.31 99 LYS A CA 1
ATOM 780 C C . LYS A 1 99 ? -8.134 3.602 28.592 1.00 93.31 99 LYS A C 1
ATOM 782 O O . LYS A 1 99 ? -8.403 3.264 29.733 1.00 93.31 99 LYS A O 1
ATOM 787 N N . HIS A 1 100 ? -9.020 3.530 27.596 1.00 93.81 100 HIS A N 1
ATOM 788 C CA . HIS A 1 100 ? -10.386 3.025 27.803 1.00 93.81 100 HIS A CA 1
ATOM 789 C C . HIS A 1 100 ? -10.425 1.543 28.210 1.00 93.81 100 HIS A C 1
ATOM 791 O O . HIS A 1 100 ? -11.273 1.159 29.012 1.00 93.81 100 HIS A O 1
ATOM 797 N N . LEU A 1 101 ? -9.514 0.715 27.688 1.00 93.62 101 LEU A N 1
ATOM 798 C CA . LEU A 1 101 ? -9.378 -0.689 28.088 1.00 93.62 101 LEU A CA 1
ATOM 799 C C . LEU A 1 101 ? -8.890 -0.828 29.536 1.00 93.62 101 LEU A C 1
ATOM 801 O O . LEU A 1 101 ? -9.388 -1.679 30.268 1.00 93.62 101 LEU A O 1
ATOM 805 N N . GLU A 1 102 ? -7.943 0.008 29.959 1.00 93.75 102 GLU A N 1
ATOM 806 C CA . GLU A 1 102 ? -7.361 -0.031 31.305 1.00 93.75 102 GLU A CA 1
ATOM 807 C C . GLU A 1 102 ? -8.290 0.555 32.370 1.00 93.75 102 GLU A C 1
ATOM 809 O O . GLU A 1 102 ? -8.473 -0.045 33.427 1.00 93.75 102 GLU A O 1
ATOM 814 N N . THR A 1 103 ? -8.877 1.727 32.111 1.00 92.25 103 THR A N 1
ATOM 815 C CA . THR A 1 103 ? -9.728 2.417 33.090 1.00 92.25 103 THR A CA 1
ATOM 816 C C . THR A 1 103 ? -11.144 1.860 33.133 1.00 92.25 103 THR A C 1
ATOM 818 O O . THR A 1 103 ? -11.853 2.102 34.108 1.00 92.25 103 THR A O 1
ATOM 821 N N . GLN A 1 104 ? -11.567 1.149 32.078 1.00 90.69 104 GLN A N 1
ATOM 822 C CA . GLN A 1 104 ? -12.957 0.738 31.859 1.00 90.69 104 GLN A CA 1
ATOM 823 C C . GLN A 1 104 ? -13.937 1.928 31.920 1.00 90.69 104 GLN A C 1
ATOM 825 O O . GLN A 1 104 ? -15.131 1.756 32.169 1.00 90.69 104 GLN A O 1
ATOM 830 N N . GLU A 1 105 ? -13.448 3.153 31.679 1.00 89.81 105 GLU A N 1
ATOM 831 C CA . GLU A 1 105 ? -14.307 4.328 31.580 1.00 89.81 105 GLU A CA 1
ATOM 832 C C . GLU A 1 105 ? -15.171 4.230 30.316 1.00 89.81 105 GLU A C 1
ATOM 834 O O . GLU A 1 105 ? -14.640 3.981 29.221 1.00 89.81 105 GLU A O 1
ATOM 839 N N . PRO A 1 106 ? -16.493 4.462 30.425 1.00 92.50 106 PRO A N 1
ATOM 840 C CA . PRO A 1 106 ? -17.373 4.398 29.275 1.00 92.50 106 PRO A CA 1
ATOM 841 C C . PRO A 1 106 ? -16.989 5.463 28.242 1.00 92.50 106 PRO A C 1
ATOM 843 O O . PRO A 1 106 ? -16.686 6.608 28.575 1.00 92.50 106 PRO A O 1
ATOM 846 N N . LEU A 1 107 ? -17.068 5.091 26.967 1.00 91.94 107 LEU A N 1
ATOM 847 C CA . LEU A 1 107 ? -16.788 5.940 25.806 1.00 91.94 107 LEU A CA 1
ATOM 848 C C . LEU A 1 107 ? -17.661 7.191 25.776 1.00 91.94 107 LEU A C 1
ATOM 850 O O . LEU A 1 107 ? -17.246 8.233 25.280 1.00 91.94 107 LEU A O 1
ATOM 854 N N . SER A 1 108 ? -18.883 7.083 26.295 1.00 89.12 108 SER A N 1
ATOM 855 C CA . SER A 1 108 ? -19.726 8.238 26.567 1.00 89.12 108 SER A CA 1
ATOM 856 C C . SER A 1 108 ? -20.660 8.005 27.733 1.00 89.12 108 SER A C 1
ATOM 858 O O . SER A 1 108 ? -21.188 6.904 27.924 1.00 89.12 108 SER A O 1
ATOM 860 N N . LYS A 1 109 ? -20.954 9.082 28.466 1.00 87.06 109 LYS A N 1
ATOM 861 C CA . LYS A 1 109 ? -21.894 9.030 29.597 1.00 87.06 109 LYS A CA 1
ATOM 862 C C . LYS A 1 109 ? -23.296 8.606 29.166 1.00 87.06 109 LYS A C 1
ATOM 864 O O . LYS A 1 109 ? -23.970 7.896 29.904 1.00 87.06 109 LYS A O 1
ATOM 869 N N . ALA A 1 110 ? -23.730 9.021 27.978 1.00 85.88 110 ALA A N 1
ATOM 870 C CA . ALA A 1 110 ? -25.054 8.688 27.464 1.00 85.88 110 ALA A CA 1
ATOM 871 C C . ALA A 1 110 ? -25.175 7.208 27.073 1.00 85.88 110 ALA A C 1
ATOM 873 O O . ALA A 1 110 ? -26.225 6.603 27.264 1.00 85.88 110 ALA A O 1
ATOM 874 N N . SER A 1 111 ? -24.112 6.619 26.515 1.00 87.56 111 SER A N 1
ATOM 875 C CA . SER A 1 111 ? -24.179 5.253 25.999 1.00 87.56 111 SER A CA 1
ATOM 876 C C . SER A 1 111 ? -23.796 4.179 27.008 1.00 87.56 111 SER A C 1
ATOM 878 O O . SER A 1 111 ? -24.228 3.045 26.817 1.00 87.56 111 SER A O 1
ATOM 880 N N . GLN A 1 112 ? -22.962 4.512 28.000 1.00 91.38 112 GLN A N 1
ATOM 881 C CA . GLN A 1 112 ? -22.314 3.551 28.901 1.00 91.38 112 GLN A CA 1
ATOM 882 C C . GLN A 1 112 ? -21.543 2.429 28.171 1.00 91.38 112 GLN A C 1
ATOM 884 O O . GLN A 1 112 ? -21.250 1.396 28.761 1.00 91.38 112 GLN A O 1
ATOM 889 N N . ALA A 1 113 ? -21.200 2.619 26.891 1.00 92.94 113 ALA A N 1
ATOM 890 C CA . ALA A 1 113 ? -20.430 1.645 26.126 1.00 92.94 113 ALA A CA 1
ATOM 891 C C . ALA A 1 113 ? -18.978 1.629 26.608 1.00 92.94 113 ALA A C 1
ATOM 893 O O . ALA A 1 113 ? -18.370 2.688 26.736 1.00 92.94 113 ALA A O 1
ATOM 894 N N . PHE A 1 114 ? -18.408 0.450 26.822 1.00 94.38 114 PHE A N 1
ATOM 895 C CA . PHE A 1 114 ? -17.019 0.261 27.244 1.00 94.38 114 PHE A CA 1
ATOM 896 C C . PHE A 1 114 ? -16.294 -0.677 26.272 1.00 94.38 114 PHE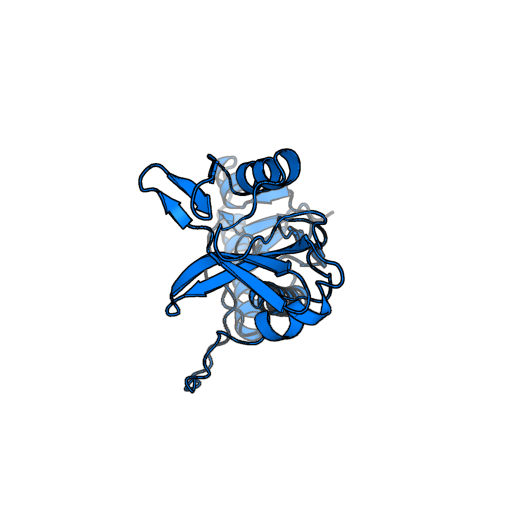 A C 1
ATOM 898 O O . PHE A 1 114 ? -16.920 -1.323 25.434 1.00 94.38 114 PHE A O 1
ATOM 905 N N . LEU A 1 115 ? -14.969 -0.754 26.383 1.00 95.50 115 LEU A N 1
ATOM 906 C CA . LEU A 1 115 ? -14.140 -1.617 25.542 1.00 95.50 115 LEU A CA 1
ATOM 907 C C . LEU A 1 115 ? -13.684 -2.850 26.323 1.00 95.50 115 LEU A C 1
ATOM 909 O O . LEU A 1 115 ? -13.179 -2.722 27.439 1.00 95.50 115 LEU A O 1
ATOM 913 N N . LYS A 1 116 ? -13.819 -4.035 25.719 1.00 93.62 116 LYS A N 1
ATOM 914 C CA . LYS A 1 116 ? -13.293 -5.295 26.269 1.00 93.62 116 LYS A CA 1
ATOM 915 C C . LYS A 1 116 ? -12.400 -6.032 25.283 1.00 93.62 116 LYS A C 1
ATOM 917 O O . LYS A 1 116 ? -11.249 -6.314 25.605 1.00 93.62 116 LYS A O 1
ATOM 922 N N . ARG A 1 117 ? -12.912 -6.347 24.090 1.00 92.00 117 ARG A N 1
ATOM 923 C CA . ARG A 1 117 ? -12.231 -7.224 23.128 1.00 92.00 117 ARG A CA 1
ATOM 924 C C . ARG A 1 117 ? -12.148 -6.572 21.754 1.00 92.00 117 ARG A C 1
ATOM 926 O O . ARG A 1 117 ? -13.157 -6.217 21.154 1.00 92.00 117 ARG A O 1
ATOM 933 N N . ALA A 1 118 ? -10.924 -6.417 21.260 1.00 90.75 118 ALA A N 1
ATOM 934 C CA . ALA A 1 118 ? -10.688 -5.914 19.916 1.00 90.75 118 ALA A CA 1
ATOM 935 C C . ALA A 1 118 ? -10.959 -7.027 18.897 1.00 90.75 118 ALA A C 1
ATOM 937 O O . ALA A 1 118 ? -10.326 -8.082 18.951 1.00 90.75 118 ALA A O 1
ATOM 938 N N . ILE A 1 119 ? -11.854 -6.772 17.949 1.00 89.25 119 ILE A N 1
ATOM 939 C CA . ILE A 1 119 ? -12.103 -7.637 16.801 1.00 89.25 119 ILE A CA 1
ATOM 940 C C . ILE A 1 119 ? -11.166 -7.199 15.669 1.00 89.25 119 ILE A C 1
ATOM 942 O O . ILE A 1 119 ? -11.282 -6.071 15.171 1.00 89.25 119 ILE A O 1
ATOM 946 N N . PRO A 1 120 ? -10.198 -8.044 15.267 1.00 77.88 120 PRO A N 1
ATOM 947 C CA . PRO A 1 120 ? -9.291 -7.706 14.184 1.00 77.88 120 PRO A CA 1
ATOM 948 C C . PRO A 1 120 ? -10.051 -7.613 12.860 1.00 77.88 120 PRO A C 1
ATOM 950 O O . PRO A 1 120 ? -11.091 -8.247 12.655 1.00 77.88 120 PRO A O 1
ATOM 953 N N . ARG A 1 121 ? -9.497 -6.830 11.930 1.00 71.12 121 ARG A N 1
ATOM 954 C CA . ARG A 1 121 ? -9.994 -6.784 10.554 1.00 71.12 121 ARG A CA 1
ATOM 955 C C . ARG A 1 121 ? -9.959 -8.194 9.973 1.00 71.12 121 ARG A C 1
ATOM 957 O O . ARG A 1 121 ? -8.931 -8.859 10.039 1.00 71.12 121 ARG A O 1
ATOM 964 N N . GLN A 1 122 ? -11.069 -8.611 9.382 1.00 71.31 122 GLN A N 1
ATOM 965 C CA . GLN A 1 122 ? -11.162 -9.922 8.762 1.00 71.31 122 GLN A CA 1
ATOM 966 C C . GLN A 1 122 ? -10.476 -9.931 7.392 1.00 71.31 122 GLN A C 1
ATOM 968 O O . GLN A 1 122 ? -10.571 -8.956 6.642 1.0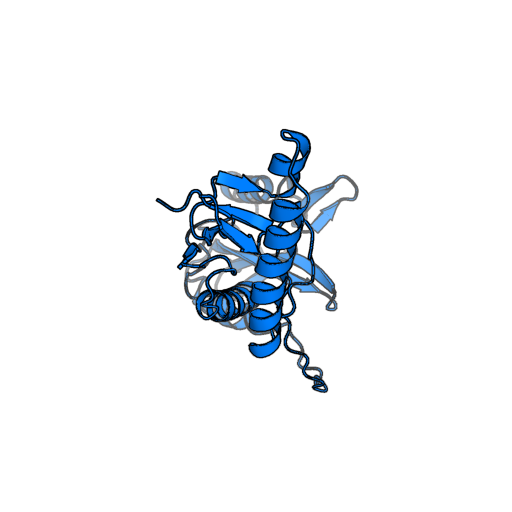0 71.31 122 GLN A O 1
ATOM 973 N N . ASP A 1 123 ? -9.850 -11.050 7.028 1.00 61.09 123 ASP A N 1
ATOM 974 C CA . ASP A 1 123 ? -9.099 -11.197 5.768 1.00 61.09 123 ASP A CA 1
ATOM 975 C C . ASP A 1 123 ? -9.965 -11.000 4.511 1.00 61.09 123 ASP A C 1
ATOM 977 O O . ASP A 1 123 ? -9.470 -10.625 3.444 1.00 61.09 123 ASP A O 1
ATOM 981 N N . TRP A 1 124 ? -11.274 -11.234 4.630 1.00 64.38 124 TRP A N 1
ATOM 982 C CA . TRP A 1 124 ? -12.248 -11.060 3.552 1.00 64.38 124 TRP A CA 1
ATOM 983 C C . TRP A 1 124 ? -12.731 -9.612 3.380 1.00 64.38 124 TRP A C 1
ATOM 985 O O . TRP A 1 124 ? -13.285 -9.279 2.332 1.00 64.38 124 TRP A O 1
ATOM 995 N N . MET A 1 125 ? -12.483 -8.725 4.349 1.00 63.50 125 MET A N 1
ATOM 996 C CA . MET A 1 125 ? -12.821 -7.306 4.233 1.00 63.50 125 MET A CA 1
ATOM 997 C C . MET A 1 125 ? -11.818 -6.617 3.307 1.00 63.50 125 MET A C 1
ATOM 999 O O . MET A 1 125 ? -10.779 -6.135 3.758 1.00 63.50 125 MET A O 1
ATOM 1003 N N . LEU A 1 126 ? -12.106 -6.561 2.007 1.00 59.72 126 LEU A N 1
ATOM 1004 C CA . LEU A 1 126 ? -11.276 -5.863 1.022 1.00 59.72 126 LEU A CA 1
ATOM 1005 C C . LEU A 1 126 ? -11.631 -4.375 0.973 1.00 59.72 126 LEU A C 1
ATOM 1007 O O . LEU A 1 126 ? -12.786 -4.009 0.768 1.00 59.72 126 LEU A O 1
ATOM 1011 N N . ASN A 1 127 ? -10.630 -3.505 1.086 1.00 62.06 127 ASN A N 1
ATOM 1012 C CA . ASN A 1 127 ? -10.811 -2.092 0.773 1.00 62.06 127 ASN A CA 1
ATOM 1013 C C . ASN A 1 127 ? -10.821 -1.902 -0.748 1.00 62.06 127 ASN A C 1
ATOM 1015 O O . ASN A 1 127 ? -10.218 -2.676 -1.492 1.00 62.06 127 ASN A O 1
ATOM 1019 N N . HIS A 1 128 ? -11.432 -0.813 -1.221 1.00 60.12 128 HIS A N 1
ATOM 1020 C CA . HIS A 1 128 ? -11.369 -0.434 -2.638 1.00 60.12 128 HIS A CA 1
ATOM 1021 C C . HIS A 1 128 ? -9.920 -0.386 -3.161 1.00 60.12 128 HIS A C 1
ATOM 1023 O O . HIS A 1 128 ? -9.645 -0.824 -4.276 1.00 60.12 128 HIS A O 1
ATOM 1029 N N . GLU A 1 129 ? -8.988 0.077 -2.325 1.00 64.31 129 GLU A N 1
ATOM 1030 C CA . GLU A 1 129 ? -7.550 0.086 -2.614 1.00 64.31 129 GLU A CA 1
ATOM 1031 C C . GLU A 1 129 ? -6.997 -1.326 -2.863 1.00 64.31 129 GLU A C 1
ATOM 1033 O O . GLU A 1 129 ? -6.275 -1.528 -3.836 1.00 64.31 129 GLU A O 1
ATOM 1038 N N . ASP A 1 130 ? -7.403 -2.323 -2.069 1.00 66.69 130 ASP A N 1
ATOM 1039 C CA . ASP A 1 130 ? -6.954 -3.714 -2.224 1.00 66.69 130 ASP A CA 1
ATOM 1040 C C . ASP A 1 130 ? -7.419 -4.303 -3.566 1.00 66.69 130 ASP A C 1
ATOM 1042 O O . ASP A 1 130 ? -6.695 -5.069 -4.204 1.00 66.69 130 ASP A O 1
ATOM 1046 N N . ILE A 1 131 ? -8.620 -3.928 -4.021 1.00 65.56 131 ILE A N 1
ATOM 1047 C CA . ILE A 1 131 ? -9.180 -4.366 -5.307 1.00 65.56 131 ILE A CA 1
ATOM 1048 C C . ILE A 1 131 ? -8.407 -3.738 -6.471 1.00 65.56 131 ILE A C 1
ATOM 1050 O O . ILE A 1 131 ? -8.004 -4.450 -7.394 1.00 65.56 131 ILE A O 1
ATOM 1054 N N . VAL A 1 132 ? -8.165 -2.423 -6.422 1.00 70.31 132 VAL A N 1
ATOM 1055 C CA . VAL A 1 132 ? -7.401 -1.717 -7.463 1.00 70.31 132 VAL A CA 1
ATOM 1056 C C . VAL A 1 132 ? -5.981 -2.274 -7.553 1.00 70.31 132 VAL A C 1
ATOM 1058 O O . VAL A 1 132 ? -5.526 -2.596 -8.649 1.00 70.31 132 VAL A O 1
ATOM 1061 N N . LEU A 1 133 ? -5.309 -2.481 -6.418 1.00 72.00 133 LEU A N 1
ATOM 1062 C CA . LEU A 1 133 ? -3.947 -3.019 -6.379 1.00 72.00 133 LEU A CA 1
ATOM 1063 C C . LEU A 1 133 ? -3.865 -4.448 -6.924 1.00 72.00 133 LEU A C 1
ATOM 1065 O O . LEU A 1 133 ? -2.927 -4.771 -7.654 1.00 72.00 133 LEU A O 1
ATOM 1069 N N . LYS A 1 134 ? -4.851 -5.304 -6.624 1.00 73.38 134 LYS A N 1
ATOM 1070 C CA . LYS A 1 134 ? -4.923 -6.661 -7.191 1.00 73.38 134 LYS A CA 1
ATOM 1071 C C . LYS A 1 134 ? -5.069 -6.636 -8.713 1.00 73.38 134 LYS A C 1
ATOM 1073 O O . LYS A 1 134 ? -4.401 -7.415 -9.396 1.00 73.38 134 LYS A O 1
ATOM 1078 N N . GLU A 1 135 ? -5.898 -5.745 -9.254 1.00 76.94 135 GLU A N 1
ATOM 1079 C CA . GLU A 1 135 ? -6.075 -5.631 -10.706 1.00 76.94 135 GLU A CA 1
ATOM 1080 C C . GLU A 1 135 ? -4.839 -5.030 -11.391 1.00 76.94 135 GLU A C 1
ATOM 1082 O O . GLU A 1 135 ? -4.396 -5.543 -12.422 1.00 76.94 135 GLU A O 1
ATOM 1087 N N . GLU A 1 136 ? -4.211 -4.010 -10.800 1.00 77.94 136 GLU A N 1
ATOM 1088 C CA . GLU A 1 136 ? -2.950 -3.460 -11.310 1.00 77.94 136 GLU A CA 1
ATOM 1089 C C . GLU A 1 136 ? -1.830 -4.511 -11.290 1.00 77.94 136 GLU A C 1
ATOM 1091 O O . GLU A 1 136 ? -1.130 -4.688 -12.290 1.00 77.94 136 GLU A O 1
ATOM 1096 N N . ALA A 1 137 ? -1.707 -5.289 -10.210 1.00 81.38 137 ALA A N 1
ATOM 1097 C CA . ALA A 1 137 ? -0.755 -6.395 -10.126 1.00 81.38 137 ALA A CA 1
ATOM 1098 C C . ALA A 1 137 ? -1.010 -7.466 -11.199 1.00 81.38 137 ALA A C 1
ATOM 1100 O O . ALA A 1 137 ? -0.060 -8.017 -11.763 1.00 81.38 137 ALA A O 1
ATOM 1101 N N . ARG A 1 138 ? -2.280 -7.740 -11.533 1.00 82.19 138 ARG A N 1
ATOM 1102 C CA . ARG A 1 138 ? -2.654 -8.674 -12.606 1.00 82.19 138 ARG A CA 1
ATOM 1103 C C . ARG A 1 138 ? -2.195 -8.174 -13.973 1.00 82.19 138 ARG A C 1
ATOM 1105 O O . ARG A 1 138 ? -1.647 -8.960 -14.748 1.00 82.19 138 ARG A O 1
ATOM 1112 N N . ILE A 1 139 ? -2.374 -6.882 -14.252 1.00 82.81 139 ILE A N 1
ATOM 1113 C CA . ILE A 1 139 ? -1.884 -6.250 -15.484 1.00 82.81 139 ILE A CA 1
ATOM 1114 C C . ILE A 1 139 ? -0.357 -6.327 -15.534 1.00 82.81 139 ILE A C 1
ATOM 1116 O O . ILE A 1 139 ? 0.178 -6.844 -16.513 1.00 82.81 139 ILE A O 1
ATOM 1120 N N . LEU A 1 140 ? 0.341 -5.897 -14.477 1.00 84.75 140 LEU A N 1
ATOM 1121 C CA . LEU A 1 140 ? 1.808 -5.897 -14.414 1.00 84.75 140 LEU A CA 1
ATOM 1122 C C . LEU A 1 140 ? 2.402 -7.297 -14.610 1.00 84.75 140 LEU A C 1
ATOM 1124 O O . LEU A 1 140 ? 3.361 -7.459 -15.362 1.00 84.75 140 LEU A O 1
ATOM 1128 N N . ARG A 1 141 ? 1.795 -8.326 -14.008 1.00 85.94 141 ARG A N 1
ATOM 1129 C CA . ARG A 1 141 ? 2.225 -9.722 -14.176 1.00 85.94 141 ARG A CA 1
ATOM 1130 C C . ARG A 1 141 ? 2.060 -10.231 -15.610 1.00 85.94 141 ARG A C 1
ATOM 1132 O O . ARG A 1 141 ? 2.782 -11.138 -16.000 1.00 85.94 141 ARG A O 1
ATOM 1139 N N . SER A 1 142 ? 1.133 -9.669 -16.389 1.00 87.00 142 SER A N 1
ATOM 1140 C CA . SER A 1 142 ? 0.889 -10.061 -17.788 1.00 87.00 142 SER A CA 1
ATOM 1141 C C . SER A 1 142 ? 1.839 -9.411 -18.803 1.00 87.00 142 SER A C 1
ATOM 1143 O O . SER A 1 142 ? 1.818 -9.765 -19.985 1.00 87.00 142 SER A O 1
ATOM 1145 N N . LEU A 1 143 ? 2.658 -8.448 -18.368 1.00 87.44 143 LEU A N 1
ATOM 1146 C CA . LEU A 1 143 ? 3.641 -7.785 -19.220 1.00 87.44 143 LEU A CA 1
ATOM 1147 C C . LEU A 1 143 ? 4.871 -8.688 -19.358 1.00 87.44 143 LEU A C 1
ATOM 1149 O O . LEU A 1 143 ? 5.632 -8.894 -18.413 1.00 87.44 143 LEU A O 1
ATOM 1153 N N . HIS A 1 144 ? 5.059 -9.243 -20.552 1.00 90.56 144 HIS A N 1
ATOM 1154 C CA . HIS A 1 144 ? 6.143 -10.172 -20.854 1.00 90.56 144 HIS A CA 1
ATOM 1155 C C . HIS A 1 144 ? 6.934 -9.652 -22.048 1.00 90.56 144 HIS A C 1
ATOM 1157 O O . HIS A 1 144 ? 6.524 -9.809 -23.198 1.00 90.56 144 HIS A O 1
ATOM 1163 N N . HIS A 1 145 ? 8.064 -9.009 -21.761 1.00 92.12 145 HIS A N 1
ATOM 1164 C CA . HIS A 1 145 ? 8.954 -8.452 -22.769 1.00 92.12 145 HIS A CA 1
ATOM 1165 C C . HIS A 1 145 ? 10.382 -8.356 -22.228 1.00 92.12 145 HIS A C 1
ATOM 1167 O O . HIS A 1 145 ? 10.582 -8.032 -21.061 1.00 92.12 145 HIS A O 1
ATOM 1173 N N . GLU A 1 146 ? 11.380 -8.581 -23.082 1.00 91.00 146 GLU A N 1
ATOM 1174 C CA . GLU A 1 146 ? 12.797 -8.601 -22.691 1.00 91.00 146 GLU A CA 1
ATOM 1175 C C . GLU A 1 146 ? 13.296 -7.270 -22.106 1.00 91.00 146 GLU A C 1
ATOM 1177 O O . GLU A 1 146 ? 14.222 -7.259 -21.306 1.00 91.00 146 GLU A O 1
ATOM 1182 N N . ASN A 1 147 ? 12.676 -6.147 -22.475 1.00 92.06 147 ASN A N 1
ATOM 1183 C CA . ASN A 1 147 ? 13.015 -4.812 -21.963 1.00 92.06 147 ASN A CA 1
ATOM 1184 C C . ASN A 1 147 ? 11.997 -4.243 -20.961 1.00 92.06 147 ASN A C 1
ATOM 1186 O O . ASN A 1 147 ? 11.984 -3.035 -20.735 1.00 92.06 147 ASN A O 1
ATOM 1190 N N . VAL A 1 148 ? 11.146 -5.086 -20.372 1.00 91.50 148 VAL A N 1
ATOM 1191 C CA . VAL A 1 148 ? 10.202 -4.704 -19.310 1.00 91.50 148 VAL A CA 1
ATOM 1192 C C . VAL A 1 148 ? 10.474 -5.563 -18.080 1.00 91.50 148 VAL A C 1
ATOM 1194 O O . VAL A 1 148 ? 10.641 -6.773 -18.198 1.00 91.50 148 VAL A O 1
ATOM 1197 N N . ALA A 1 149 ? 10.522 -4.941 -16.902 1.00 89.88 149 ALA A N 1
ATOM 1198 C CA . ALA A 1 149 ? 10.738 -5.645 -15.645 1.00 89.88 149 ALA A CA 1
ATOM 1199 C C . ALA A 1 149 ? 9.683 -6.732 -15.410 1.00 89.88 149 ALA A C 1
ATOM 1201 O O . ALA A 1 149 ? 8.479 -6.456 -15.365 1.00 89.88 149 ALA A O 1
ATOM 1202 N N . LYS A 1 150 ? 10.137 -7.965 -15.194 1.00 88.94 150 LYS A N 1
ATOM 1203 C CA . LYS A 1 150 ? 9.264 -9.079 -14.839 1.00 88.94 150 LYS A CA 1
ATOM 1204 C C . LYS A 1 150 ? 8.711 -8.869 -13.432 1.00 88.94 150 LYS A C 1
ATOM 1206 O O . LYS A 1 150 ? 9.462 -8.757 -12.466 1.00 88.94 150 LYS A O 1
ATOM 1211 N N . THR A 1 151 ? 7.385 -8.858 -13.331 1.00 89.38 151 THR A N 1
ATOM 1212 C CA . THR A 1 151 ? 6.661 -8.797 -12.056 1.00 89.38 151 THR A CA 1
ATOM 1213 C C . THR A 1 151 ? 6.202 -10.195 -11.659 1.00 89.38 151 THR A C 1
ATOM 1215 O O . THR A 1 151 ? 5.522 -10.862 -12.438 1.00 89.38 151 THR A O 1
ATOM 1218 N N . TYR A 1 152 ? 6.555 -10.641 -10.453 1.00 85.69 152 TYR A N 1
ATOM 1219 C CA . TYR A 1 152 ? 6.120 -11.931 -9.912 1.00 85.69 152 TYR A CA 1
ATOM 1220 C C . TYR A 1 152 ? 4.772 -11.825 -9.189 1.00 85.69 152 TYR A C 1
ATOM 1222 O O . TYR A 1 152 ? 3.938 -12.724 -9.308 1.00 85.69 152 TYR A O 1
ATOM 1230 N N . GLY A 1 153 ? 4.515 -10.709 -8.501 1.00 82.94 153 GLY A N 1
ATOM 1231 C CA . GLY A 1 153 ? 3.242 -10.457 -7.829 1.00 82.94 153 GLY A CA 1
ATOM 1232 C C . GLY A 1 153 ? 3.344 -9.412 -6.724 1.00 82.94 153 GLY A C 1
ATOM 1233 O O . GLY A 1 153 ? 4.299 -8.641 -6.677 1.00 82.94 153 GLY A O 1
ATOM 1234 N N . ILE A 1 154 ? 2.351 -9.410 -5.837 1.00 80.75 154 ILE A N 1
ATOM 1235 C CA . ILE A 1 154 ? 2.302 -8.568 -4.639 1.00 80.75 154 ILE A CA 1
ATOM 1236 C C . ILE A 1 154 ? 2.241 -9.447 -3.390 1.00 80.75 154 ILE A C 1
ATOM 1238 O O . ILE A 1 154 ? 1.563 -10.475 -3.394 1.00 80.75 154 ILE A O 1
ATOM 1242 N N . ALA A 1 155 ? 2.930 -9.043 -2.326 1.00 76.12 155 ALA A N 1
ATOM 1243 C CA . ALA A 1 155 ? 2.771 -9.622 -0.998 1.00 76.12 155 ALA A CA 1
ATOM 1244 C C . ALA A 1 155 ? 1.870 -8.703 -0.161 1.00 76.12 155 ALA A C 1
ATOM 1246 O O . ALA A 1 155 ? 2.159 -7.515 -0.012 1.00 76.12 155 ALA A O 1
ATOM 1247 N N . LEU A 1 156 ? 0.764 -9.263 0.340 1.00 67.38 156 LEU A N 1
ATOM 1248 C CA . LEU A 1 156 ? -0.314 -8.531 1.022 1.00 67.38 156 LEU A CA 1
ATOM 1249 C C . LEU A 1 156 ? -0.401 -8.819 2.530 1.00 67.38 156 LEU A C 1
ATOM 1251 O O . LEU A 1 156 ? -1.251 -8.250 3.202 1.00 67.38 156 LEU A O 1
ATOM 1255 N N . HIS A 1 157 ? 0.442 -9.708 3.062 1.00 51.53 157 HIS A N 1
ATOM 1256 C CA . HIS A 1 157 ? 0.238 -10.271 4.402 1.00 51.53 157 HIS A CA 1
ATOM 1257 C C . HIS A 1 157 ? 0.521 -9.279 5.546 1.00 51.53 157 HIS A C 1
ATOM 1259 O O . HIS A 1 157 ? 0.018 -9.465 6.649 1.00 51.53 157 HIS A O 1
ATOM 1265 N N . TYR A 1 158 ? 1.297 -8.219 5.287 1.00 51.50 158 TYR A N 1
ATOM 1266 C CA . TYR A 1 158 ? 1.597 -7.148 6.240 1.00 51.50 158 TYR A CA 1
ATOM 1267 C C . TYR A 1 158 ? 1.755 -5.819 5.496 1.00 51.50 158 TYR A C 1
ATOM 1269 O O . TYR A 1 158 ? 2.239 -5.797 4.367 1.00 51.50 158 TYR A O 1
ATOM 1277 N N . SER A 1 159 ? 1.361 -4.709 6.124 1.00 48.09 159 SER A N 1
ATOM 1278 C CA . SER A 1 159 ? 1.692 -3.368 5.629 1.00 48.09 159 SER A CA 1
ATOM 1279 C C . SER A 1 159 ? 3.185 -3.092 5.867 1.00 48.09 159 SER A C 1
ATOM 1281 O O . SER A 1 159 ? 3.651 -3.325 6.983 1.00 48.09 159 SER A O 1
ATOM 1283 N N . PRO A 1 160 ? 3.936 -2.554 4.888 1.00 63.06 160 PRO A N 1
ATOM 1284 C CA . PRO A 1 160 ? 3.483 -2.056 3.585 1.00 63.06 160 PRO A CA 1
ATOM 1285 C C . PRO A 1 160 ? 3.276 -3.169 2.548 1.00 63.06 160 PRO A C 1
ATOM 1287 O O . PRO A 1 160 ? 3.956 -4.186 2.575 1.00 63.06 160 PRO A O 1
ATOM 1290 N N . ILE A 1 161 ? 2.387 -2.936 1.577 1.00 69.88 161 ILE A N 1
ATOM 1291 C CA . ILE A 1 161 ? 2.225 -3.818 0.410 1.00 69.88 161 ILE A CA 1
ATOM 1292 C C . ILE A 1 161 ? 3.531 -3.839 -0.391 1.00 69.88 161 ILE A C 1
ATOM 1294 O O . ILE A 1 161 ? 4.058 -2.786 -0.752 1.00 69.88 161 ILE A O 1
ATOM 1298 N N . ILE A 1 162 ? 4.042 -5.036 -0.691 1.00 76.00 162 ILE A N 1
ATOM 1299 C CA . ILE A 1 162 ? 5.336 -5.215 -1.366 1.00 76.00 162 ILE A CA 1
ATOM 1300 C C . ILE A 1 162 ? 5.114 -5.709 -2.797 1.00 76.00 162 ILE A C 1
ATOM 1302 O O . ILE A 1 162 ? 4.467 -6.734 -3.006 1.00 76.00 162 ILE A O 1
ATOM 1306 N N . LEU A 1 163 ? 5.690 -5.014 -3.783 1.00 79.56 163 LEU A N 1
ATOM 1307 C CA . LEU A 1 163 ? 5.764 -5.478 -5.171 1.00 79.56 163 LEU A CA 1
ATOM 1308 C C . LEU A 1 163 ? 7.003 -6.359 -5.362 1.00 79.56 163 LEU A C 1
ATOM 1310 O O . LEU A 1 163 ? 8.127 -5.920 -5.124 1.00 79.56 163 LEU A O 1
ATOM 1314 N N . VAL A 1 164 ? 6.802 -7.590 -5.826 1.00 85.44 164 VAL A N 1
ATOM 1315 C CA . VAL A 1 164 ? 7.879 -8.556 -6.059 1.00 85.44 164 VAL A CA 1
ATOM 1316 C C . VAL A 1 164 ? 8.251 -8.544 -7.541 1.00 85.44 164 VAL A C 1
ATOM 1318 O O . VAL A 1 164 ? 7.446 -8.912 -8.401 1.00 85.44 164 VAL A O 1
ATOM 1321 N N . LEU A 1 165 ? 9.481 -8.127 -7.837 1.00 88.06 165 LEU A N 1
ATOM 1322 C CA . LEU A 1 165 ? 10.040 -7.999 -9.185 1.00 88.06 165 LEU A CA 1
ATOM 1323 C C . LEU A 1 165 ? 11.242 -8.936 -9.367 1.00 88.06 165 LEU A C 1
ATOM 1325 O O . LEU A 1 165 ? 11.752 -9.509 -8.404 1.00 88.06 165 LEU A O 1
ATOM 1329 N N . GLU A 1 166 ? 11.714 -9.082 -10.603 1.00 86.69 166 GLU A N 1
ATOM 1330 C CA . GLU A 1 166 ? 13.054 -9.618 -10.847 1.00 86.69 166 GLU A CA 1
ATOM 1331 C C . GLU A 1 166 ? 14.152 -8.765 -10.195 1.00 86.69 166 GLU A C 1
ATOM 1333 O O . GLU A 1 166 ? 13.969 -7.583 -9.904 1.00 86.69 166 GLU A O 1
ATOM 1338 N N . HIS A 1 167 ? 15.300 -9.391 -9.947 1.00 88.06 167 HIS A N 1
ATOM 1339 C CA . HIS A 1 167 ? 16.431 -8.727 -9.318 1.00 88.06 167 HIS A CA 1
ATOM 1340 C C . HIS A 1 167 ? 17.187 -7.851 -10.325 1.00 88.06 167 HIS A C 1
ATOM 1342 O O . HIS A 1 167 ? 17.487 -8.281 -11.439 1.00 88.06 167 HIS A O 1
A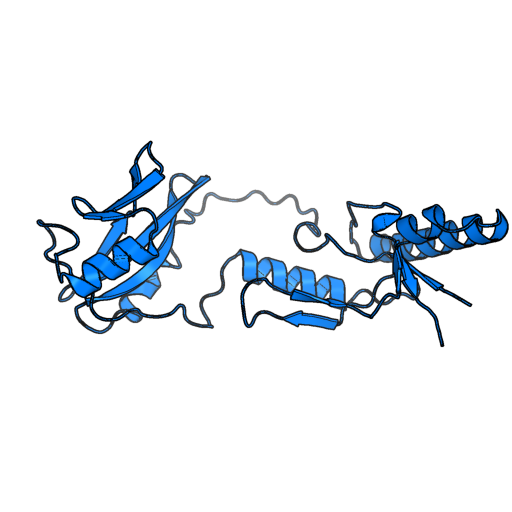TOM 1348 N N . PHE A 1 168 ? 17.559 -6.645 -9.897 1.00 88.00 168 PHE A N 1
ATOM 1349 C CA . PHE A 1 168 ? 18.343 -5.691 -10.679 1.00 88.00 168 PHE A CA 1
ATOM 1350 C C . PHE A 1 168 ? 19.598 -5.297 -9.914 1.00 88.00 168 PHE A C 1
ATOM 1352 O O . PHE A 1 168 ? 19.568 -5.180 -8.693 1.00 88.00 168 PHE A O 1
ATOM 1359 N N . ASN A 1 169 ? 20.687 -5.039 -10.633 1.00 88.56 169 ASN A N 1
ATOM 1360 C CA . ASN A 1 169 ? 21.953 -4.668 -10.000 1.00 88.56 169 ASN A CA 1
ATOM 1361 C C . ASN A 1 169 ? 22.096 -3.159 -9.829 1.00 88.56 169 ASN A C 1
ATOM 1363 O O . ASN A 1 169 ? 22.728 -2.703 -8.880 1.00 88.56 169 ASN A O 1
ATOM 1367 N N . ASP A 1 170 ? 21.535 -2.376 -10.753 1.00 89.56 170 ASP A N 1
ATOM 1368 C CA . ASP A 1 170 ? 21.661 -0.923 -10.719 1.00 89.56 170 ASP A CA 1
ATOM 1369 C C . ASP A 1 170 ? 20.543 -0.217 -11.495 1.00 89.56 170 ASP A C 1
ATOM 1371 O O . ASP A 1 170 ? 19.859 -0.827 -12.319 1.00 89.56 170 ASP A O 1
ATOM 1375 N N . SER A 1 171 ? 20.400 1.092 -11.279 1.00 91.00 171 SER A N 1
ATOM 1376 C CA . SER A 1 171 ? 19.635 1.965 -12.174 1.00 91.00 171 SER A CA 1
ATOM 1377 C C . SER A 1 171 ? 20.536 2.563 -13.255 1.00 91.00 171 SER A C 1
ATOM 1379 O O . SER A 1 171 ? 21.725 2.811 -13.050 1.00 91.00 171 SER A O 1
ATOM 1381 N N . LEU A 1 172 ? 19.964 2.880 -14.414 1.00 90.81 172 LEU A N 1
ATOM 1382 C CA . LEU A 1 172 ? 20.671 3.551 -15.499 1.00 90.81 172 LEU A CA 1
ATOM 1383 C C . LEU A 1 172 ? 21.181 4.927 -15.054 1.00 90.81 172 LEU A C 1
ATOM 1385 O O . LEU A 1 172 ? 22.282 5.309 -15.436 1.00 90.81 172 LEU A O 1
ATOM 1389 N N . GLN A 1 173 ? 20.426 5.661 -14.232 1.00 93.00 173 GLN A N 1
ATOM 1390 C CA . GLN A 1 173 ? 20.882 6.940 -13.685 1.00 93.00 173 GLN A CA 1
ATOM 1391 C C . GLN A 1 173 ? 22.160 6.779 -12.851 1.00 93.00 173 GLN A C 1
ATOM 1393 O O . GLN A 1 173 ? 23.122 7.521 -13.049 1.00 93.00 173 GLN A O 1
ATOM 1398 N N . SER A 1 174 ? 22.163 5.824 -11.924 1.00 92.94 174 SER A N 1
ATOM 1399 C CA . SER A 1 174 ? 23.305 5.528 -11.061 1.00 92.94 174 SER A CA 1
ATOM 1400 C C . SER A 1 174 ? 24.514 5.044 -11.867 1.00 92.94 174 SER A C 1
ATOM 1402 O O . SER A 1 174 ? 25.626 5.528 -11.653 1.00 92.94 174 SER A O 1
ATOM 1404 N N . TYR A 1 175 ? 24.288 4.183 -12.859 1.00 91.38 175 TYR A N 1
ATOM 1405 C CA . TYR A 1 175 ? 25.323 3.692 -13.765 1.00 91.38 175 TYR A CA 1
ATOM 1406 C C . TYR A 1 175 ? 25.989 4.824 -14.558 1.00 91.38 175 TYR A C 1
ATOM 1408 O O . TYR A 1 175 ? 27.214 4.934 -14.583 1.00 91.38 175 TYR A O 1
ATOM 1416 N N . LEU A 1 176 ? 25.185 5.710 -15.159 1.00 91.69 176 LEU A N 1
ATOM 1417 C CA . LEU A 1 176 ? 25.673 6.836 -15.963 1.00 91.69 176 LEU A CA 1
ATOM 1418 C C . LEU A 1 1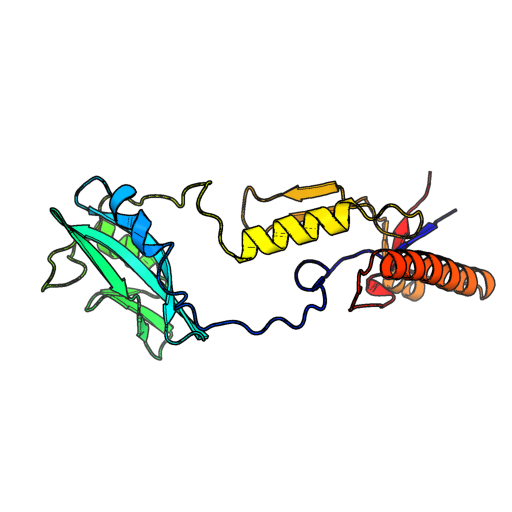76 ? 26.442 7.878 -15.140 1.00 91.69 176 LEU A C 1
ATOM 1420 O O . LEU A 1 176 ? 27.275 8.585 -15.695 1.00 91.69 176 LEU A O 1
ATOM 1424 N N . LYS A 1 177 ? 26.176 7.990 -13.833 1.00 94.19 177 LYS A N 1
ATOM 1425 C CA . LYS A 1 177 ? 26.919 8.893 -12.939 1.00 94.19 177 LYS A CA 1
ATOM 1426 C C . LYS A 1 177 ? 28.311 8.374 -12.583 1.00 94.19 177 LYS A C 1
ATOM 1428 O O . LYS A 1 177 ? 29.179 9.173 -12.256 1.00 94.19 177 LYS A O 1
ATOM 1433 N N . ARG A 1 178 ? 28.517 7.053 -12.592 1.00 92.56 178 ARG A N 1
ATOM 1434 C CA . ARG A 1 178 ? 29.771 6.426 -12.138 1.00 92.56 178 ARG A CA 1
ATOM 1435 C C . ARG A 1 178 ? 30.717 6.040 -13.268 1.00 92.56 178 ARG A C 1
ATOM 1437 O O . ARG A 1 178 ? 31.871 5.729 -12.991 1.00 92.56 178 ARG A O 1
ATOM 1444 N N . ARG A 1 179 ? 30.238 5.988 -14.511 1.00 88.88 179 ARG A N 1
ATOM 1445 C CA . ARG A 1 179 ? 31.023 5.521 -15.658 1.00 88.88 179 ARG A CA 1
ATOM 1446 C C . ARG A 1 179 ? 30.796 6.396 -16.873 1.00 88.88 179 ARG A C 1
ATOM 1448 O O . ARG A 1 179 ? 29.661 6.750 -17.192 1.00 88.88 179 ARG A O 1
ATOM 1455 N N . GLU A 1 180 ? 31.873 6.655 -17.602 1.00 92.06 180 GLU A N 1
ATOM 1456 C CA . GLU A 1 180 ? 31.748 7.118 -18.975 1.00 92.06 180 GLU A CA 1
ATOM 1457 C C . GLU A 1 180 ? 31.217 5.986 -19.850 1.00 92.06 180 GLU A C 1
ATOM 1459 O O . GLU A 1 180 ? 31.634 4.833 -19.747 1.00 92.06 180 GLU A O 1
ATOM 1464 N N . VAL A 1 181 ? 30.255 6.328 -20.700 1.00 90.69 181 VAL A N 1
ATOM 1465 C CA . VAL A 1 181 ? 29.558 5.373 -21.557 1.00 90.69 181 VAL A CA 1
ATOM 1466 C C . VAL A 1 181 ? 29.671 5.838 -22.995 1.00 90.69 181 VAL A C 1
ATOM 1468 O O . VAL A 1 181 ? 29.366 6.996 -23.311 1.00 90.69 181 VAL A O 1
ATOM 1471 N N . SER A 1 182 ? 30.063 4.921 -23.877 1.00 94.38 182 SER A N 1
ATOM 1472 C CA . SER A 1 182 ? 30.215 5.208 -25.299 1.00 94.38 182 SER A CA 1
ATOM 1473 C C . SER A 1 182 ? 28.883 5.601 -25.950 1.00 94.38 182 SER A C 1
ATOM 1475 O O . SER A 1 182 ? 27.796 5.216 -25.509 1.00 94.38 182 SER A O 1
ATOM 1477 N N . LEU A 1 183 ? 28.940 6.333 -27.066 1.00 94.06 183 LEU A N 1
ATOM 1478 C CA . LEU A 1 183 ? 27.735 6.678 -27.829 1.00 94.06 183 LEU A CA 1
ATOM 1479 C C . LEU A 1 183 ? 26.983 5.426 -28.318 1.00 94.06 183 LEU A C 1
ATOM 1481 O O . LEU A 1 183 ? 25.752 5.409 -28.357 1.00 94.06 183 LEU A O 1
ATOM 1485 N N . LYS A 1 184 ? 27.720 4.356 -28.644 1.00 93.50 184 LYS A N 1
ATOM 1486 C CA . LYS A 1 184 ? 27.161 3.062 -29.058 1.00 93.50 184 LYS A CA 1
ATOM 1487 C C . LYS A 1 184 ? 26.307 2.44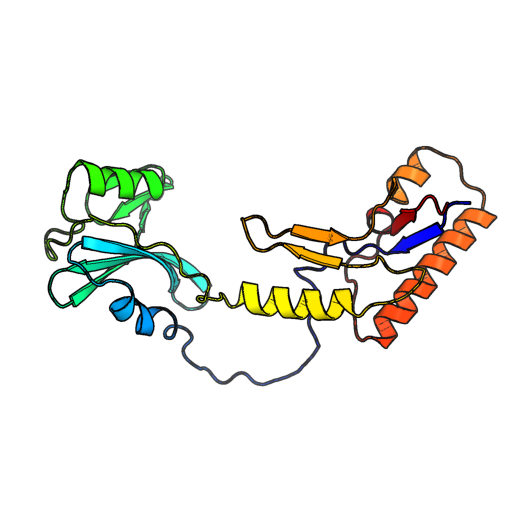0 -27.951 1.00 93.50 184 LYS A C 1
ATOM 1489 O O . LYS A 1 184 ? 25.196 1.990 -28.224 1.00 93.50 184 LYS A O 1
ATOM 1494 N N . GLU A 1 185 ? 26.794 2.445 -26.714 1.00 89.44 185 GLU A N 1
ATOM 1495 C CA . GLU A 1 185 ? 26.053 1.932 -25.558 1.00 89.44 185 GLU A CA 1
ATOM 1496 C C . GLU A 1 185 ? 24.869 2.828 -25.186 1.00 89.44 185 GLU A C 1
ATOM 1498 O O . GLU A 1 185 ? 23.777 2.318 -24.949 1.00 89.44 185 GLU A O 1
ATOM 1503 N N . LYS A 1 186 ? 25.031 4.158 -25.222 1.00 91.12 186 LYS A N 1
ATOM 1504 C CA . LYS A 1 186 ? 23.913 5.096 -25.014 1.00 91.12 186 LYS A CA 1
ATOM 1505 C C . LYS A 1 186 ? 22.774 4.834 -26.000 1.00 91.12 186 LYS A C 1
ATOM 1507 O O . LYS A 1 186 ? 21.622 4.725 -25.586 1.00 91.12 186 LYS A O 1
ATOM 1512 N N . ARG A 1 187 ? 23.096 4.669 -27.290 1.00 93.62 187 ARG A N 1
ATOM 1513 C CA . ARG A 1 187 ? 22.115 4.320 -28.328 1.00 93.62 187 ARG A CA 1
ATOM 1514 C C . ARG A 1 187 ? 21.409 3.007 -28.005 1.00 93.62 187 ARG A C 1
ATOM 1516 O O . ARG A 1 187 ? 20.188 2.947 -28.076 1.00 93.62 187 ARG A O 1
ATOM 1523 N N . ARG A 1 188 ? 22.165 1.983 -27.603 1.00 90.00 188 ARG A N 1
ATOM 1524 C CA . ARG A 1 188 ? 21.603 0.694 -27.189 1.00 90.00 188 ARG A CA 1
ATOM 1525 C C . ARG A 1 188 ? 20.598 0.852 -26.041 1.00 90.00 188 ARG A C 1
ATOM 1527 O O . ARG A 1 188 ? 19.502 0.316 -26.144 1.00 90.00 188 ARG A O 1
ATOM 1534 N N . PHE A 1 189 ? 20.924 1.626 -25.003 1.00 90.19 189 PHE A N 1
ATOM 1535 C CA . PHE A 1 189 ? 20.026 1.840 -23.857 1.00 90.19 189 PHE A CA 1
ATOM 1536 C C . PHE A 1 189 ? 18.704 2.495 -24.266 1.00 90.19 189 PHE A C 1
ATOM 1538 O O . PHE A 1 189 ? 17.646 2.108 -23.776 1.00 90.19 189 PHE A O 1
ATOM 1545 N N . VAL A 1 190 ? 18.759 3.468 -25.179 1.00 92.88 190 VAL A N 1
ATOM 1546 C CA . VAL A 1 190 ? 17.559 4.135 -25.702 1.00 92.88 190 VAL A CA 1
ATOM 1547 C C . VAL A 1 190 ? 16.720 3.172 -26.541 1.00 92.88 190 VAL A C 1
ATOM 1549 O O . VAL A 1 190 ? 15.506 3.137 -26.368 1.00 92.88 190 VAL A O 1
ATOM 1552 N N . CYS A 1 191 ? 17.341 2.365 -27.407 1.00 93.69 191 CYS A N 1
ATOM 1553 C CA . CYS A 1 191 ? 16.629 1.370 -28.213 1.00 93.69 191 CYS A CA 1
ATOM 1554 C C . CYS A 1 191 ? 15.921 0.319 -27.345 1.00 93.69 191 CYS A C 1
ATOM 1556 O O . CYS A 1 191 ? 14.751 0.032 -27.577 1.00 93.69 191 CYS A O 1
ATOM 1558 N N . GLU A 1 192 ? 16.602 -0.212 -26.326 1.00 91.75 192 GLU A N 1
ATOM 1559 C CA . GLU A 1 192 ? 16.030 -1.180 -25.379 1.00 91.75 192 GLU A CA 1
ATOM 1560 C C . GLU A 1 192 ? 14.849 -0.566 -24.604 1.00 91.75 192 GLU A C 1
ATOM 1562 O O . GLU A 1 192 ? 13.763 -1.146 -24.554 1.00 91.75 192 GLU A O 1
ATOM 1567 N N . ALA A 1 193 ? 15.009 0.650 -24.071 1.00 91.25 193 ALA A N 1
ATOM 1568 C CA . ALA A 1 193 ? 13.922 1.350 -23.386 1.00 91.25 193 ALA A CA 1
ATOM 1569 C C . ALA A 1 193 ? 12.727 1.626 -24.319 1.00 91.25 193 ALA A C 1
ATOM 1571 O O . ALA A 1 193 ? 11.576 1.432 -23.925 1.00 91.25 193 ALA A O 1
ATOM 1572 N N . ALA A 1 194 ? 12.983 2.033 -25.566 1.00 93.88 194 ALA A N 1
ATOM 1573 C CA . ALA A 1 194 ? 11.943 2.272 -26.564 1.00 93.88 194 ALA A CA 1
ATOM 1574 C C . ALA A 1 194 ? 11.184 0.987 -26.934 1.00 93.88 194 ALA A C 1
ATOM 1576 O O . ALA A 1 194 ? 9.959 1.022 -27.054 1.00 93.88 194 ALA A O 1
ATOM 1577 N N . ALA A 1 195 ? 11.878 -0.150 -27.056 1.00 93.75 195 ALA A N 1
ATOM 1578 C CA . ALA A 1 195 ? 11.250 -1.448 -27.295 1.00 93.75 195 ALA A CA 1
ATOM 1579 C C . ALA A 1 195 ? 10.310 -1.837 -26.141 1.00 93.75 195 ALA A C 1
ATOM 1581 O O . ALA A 1 195 ? 9.153 -2.190 -26.375 1.00 93.75 195 ALA A O 1
ATOM 1582 N N . GLY A 1 196 ? 10.763 -1.670 -24.892 1.00 92.06 196 GLY A N 1
ATOM 1583 C CA . GLY A 1 196 ? 9.922 -1.871 -23.709 1.00 92.06 196 GLY A CA 1
ATOM 1584 C C . GLY A 1 196 ? 8.685 -0.969 -23.710 1.00 92.06 196 GLY A C 1
ATOM 1585 O O . GLY A 1 196 ? 7.566 -1.451 -23.548 1.00 92.06 196 GLY A O 1
ATOM 1586 N N . MET A 1 197 ? 8.854 0.328 -23.978 1.00 92.56 197 MET A N 1
ATOM 1587 C CA . MET A 1 197 ? 7.741 1.284 -24.038 1.00 92.56 197 MET A CA 1
ATOM 1588 C C . MET A 1 197 ? 6.742 0.990 -25.164 1.00 92.56 197 MET A C 1
ATOM 1590 O O . MET A 1 197 ? 5.539 1.159 -24.963 1.00 92.56 197 MET A O 1
ATOM 1594 N N . SER A 1 198 ? 7.213 0.517 -26.322 1.00 94.06 198 SER A N 1
ATOM 1595 C CA . SER A 1 198 ? 6.340 0.078 -27.417 1.00 94.06 198 SER A CA 1
ATOM 1596 C C . SER A 1 198 ? 5.456 -1.094 -26.986 1.00 94.06 198 SER A C 1
ATOM 1598 O O . SER A 1 198 ? 4.246 -1.075 -27.213 1.00 94.06 198 SER A O 1
ATOM 1600 N N . HIS A 1 199 ? 6.028 -2.073 -26.275 1.00 91.12 199 HIS A N 1
ATOM 1601 C CA . HIS A 1 199 ? 5.261 -3.186 -25.717 1.00 91.12 199 HIS A CA 1
ATOM 1602 C C . HIS A 1 199 ? 4.201 -2.717 -24.709 1.00 91.12 199 HIS A C 1
ATOM 1604 O O . HIS A 1 199 ? 3.053 -3.161 -24.769 1.00 91.12 199 HIS A O 1
ATOM 1610 N N . LEU A 1 200 ? 4.549 -1.788 -23.810 1.00 90.38 200 LEU A N 1
ATOM 1611 C CA . LEU A 1 200 ? 3.587 -1.227 -22.853 1.00 90.38 200 LEU A CA 1
ATOM 1612 C C . LEU A 1 200 ? 2.409 -0.551 -23.555 1.00 90.38 200 LEU A C 1
ATOM 1614 O O . LEU A 1 200 ? 1.258 -0.811 -23.204 1.00 90.38 200 LEU A O 1
ATOM 1618 N N . ALA A 1 201 ? 2.690 0.254 -24.581 1.00 88.88 201 ALA A N 1
ATOM 1619 C CA . ALA A 1 201 ? 1.663 0.928 -25.365 1.00 88.88 201 ALA A CA 1
ATOM 1620 C C . ALA A 1 201 ? 0.717 -0.072 -26.053 1.00 88.88 201 ALA A C 1
ATOM 1622 O O . ALA A 1 201 ? -0.500 0.094 -25.979 1.00 88.88 201 ALA A O 1
ATOM 1623 N N . GLN A 1 202 ? 1.247 -1.156 -26.637 1.00 91.50 202 GLN A N 1
ATOM 1624 C CA . GLN A 1 202 ? 0.437 -2.229 -27.239 1.00 91.50 202 GLN A CA 1
ATOM 1625 C C . GLN A 1 202 ? -0.487 -2.921 -26.225 1.00 91.50 202 GLN A C 1
ATOM 1627 O O . GLN A 1 202 ? -1.563 -3.394 -26.585 1.00 91.50 202 GLN A O 1
ATOM 1632 N N . LYS A 1 203 ? -0.091 -2.969 -24.948 1.00 86.94 203 LYS A N 1
ATOM 1633 C CA . LYS A 1 203 ? -0.895 -3.517 -23.844 1.00 86.94 203 LYS A CA 1
ATOM 1634 C C . LYS A 1 203 ? -1.817 -2.481 -23.187 1.00 86.94 203 LYS A C 1
ATOM 1636 O O . LYS A 1 203 ? -2.459 -2.794 -22.186 1.00 86.94 203 LYS A O 1
ATOM 1641 N N . GLY A 1 204 ? -1.893 -1.262 -23.727 1.00 86.12 204 GLY A N 1
ATOM 1642 C CA . GLY A 1 204 ? -2.691 -0.170 -23.164 1.00 86.12 204 GLY A CA 1
ATOM 1643 C C . GLY A 1 204 ? -2.173 0.331 -21.812 1.00 86.12 204 GLY A C 1
ATOM 1644 O O . GLY A 1 204 ? -2.934 0.905 -21.035 1.00 86.12 204 GLY A O 1
ATOM 1645 N N . CYS A 1 205 ? -0.896 0.087 -21.503 1.00 85.06 205 CYS A N 1
ATOM 1646 C CA . CYS A 1 205 ? -0.258 0.498 -20.261 1.00 85.06 205 CYS A CA 1
ATOM 1647 C C . CYS A 1 205 ? 0.464 1.839 -20.449 1.00 85.06 205 CYS A C 1
ATOM 1649 O O . CYS A 1 205 ? 1.278 2.005 -21.358 1.00 85.06 205 CYS A O 1
ATOM 1651 N N . ILE A 1 206 ? 0.190 2.794 -19.557 1.00 84.75 206 ILE A N 1
ATOM 1652 C CA . ILE A 1 206 ? 0.846 4.105 -19.533 1.00 84.75 206 ILE A CA 1
ATOM 1653 C C . ILE A 1 206 ? 1.818 4.130 -18.350 1.00 84.75 206 ILE A C 1
ATOM 1655 O O . ILE A 1 206 ? 1.391 4.101 -17.200 1.00 84.75 206 ILE A O 1
ATOM 1659 N N . HIS A 1 207 ? 3.123 4.224 -18.621 1.00 84.19 207 HIS A N 1
ATOM 1660 C CA . HIS A 1 207 ? 4.161 4.183 -17.578 1.00 84.19 207 HIS A CA 1
ATOM 1661 C C . HIS A 1 207 ? 4.139 5.406 -16.636 1.00 84.19 207 HIS A C 1
ATOM 1663 O O . HIS A 1 207 ? 4.442 5.283 -15.454 1.00 84.19 207 HIS A O 1
ATOM 1669 N N . ARG A 1 208 ? 3.791 6.593 -17.156 1.00 83.69 208 ARG A N 1
ATOM 1670 C CA . ARG A 1 208 ? 3.709 7.906 -16.469 1.00 83.69 208 ARG A CA 1
ATOM 1671 C C . ARG A 1 208 ? 4.986 8.475 -15.845 1.00 83.69 208 ARG A C 1
ATOM 1673 O O . ARG A 1 208 ? 5.077 9.689 -15.737 1.00 83.69 208 ARG A O 1
ATOM 1680 N N . ASP A 1 209 ? 5.974 7.654 -15.506 1.00 85.31 209 ASP A N 1
ATOM 1681 C CA . ASP A 1 209 ? 7.246 8.124 -14.941 1.00 85.31 209 ASP A CA 1
ATOM 1682 C C . ASP A 1 209 ? 8.460 7.617 -15.734 1.00 85.31 209 ASP A C 1
ATOM 1684 O O . ASP A 1 209 ? 9.251 6.802 -15.262 1.00 85.31 209 ASP A O 1
ATOM 1688 N N . ILE A 1 210 ? 8.569 8.017 -17.001 1.00 88.19 210 ILE A N 1
ATOM 1689 C CA . ILE A 1 210 ? 9.684 7.591 -17.857 1.00 88.19 210 ILE A CA 1
ATOM 1690 C C . ILE A 1 210 ? 10.907 8.450 -17.527 1.00 88.19 210 ILE A C 1
ATOM 1692 O O . ILE A 1 210 ? 10.973 9.624 -17.884 1.00 88.19 210 ILE A O 1
ATOM 1696 N N . ALA A 1 211 ? 11.887 7.854 -16.851 1.00 88.62 211 ALA A N 1
ATOM 1697 C CA . ALA A 1 211 ? 13.132 8.512 -16.473 1.00 88.62 211 ALA A CA 1
ATOM 1698 C C . ALA A 1 211 ? 14.269 7.494 -16.325 1.00 88.62 211 ALA A C 1
ATOM 1700 O O . ALA A 1 211 ? 14.034 6.338 -15.987 1.00 88.62 211 ALA A O 1
ATOM 1701 N N . ALA A 1 212 ? 15.523 7.936 -16.478 1.00 88.31 212 ALA A N 1
ATOM 1702 C CA . ALA A 1 212 ? 16.696 7.060 -16.356 1.00 88.31 212 ALA A CA 1
ATOM 1703 C C . ALA A 1 212 ? 16.818 6.359 -14.986 1.00 88.31 212 ALA A C 1
ATOM 1705 O O . ALA A 1 212 ? 17.431 5.302 -14.896 1.00 88.31 212 ALA A O 1
ATOM 1706 N N . ARG A 1 213 ? 16.234 6.915 -13.917 1.00 91.69 213 ARG A N 1
ATOM 1707 C CA . ARG A 1 213 ? 16.199 6.272 -12.590 1.00 91.69 213 ARG A CA 1
ATOM 1708 C C . ARG A 1 213 ? 15.302 5.027 -12.544 1.00 91.69 213 ARG A C 1
ATOM 1710 O O . ARG A 1 213 ? 15.585 4.128 -11.772 1.00 91.69 213 ARG A O 1
ATOM 1717 N N . ASN A 1 214 ? 14.291 4.967 -13.415 1.00 90.56 214 ASN A N 1
ATOM 1718 C CA . ASN A 1 214 ? 13.338 3.859 -13.525 1.00 90.56 214 ASN A CA 1
ATOM 1719 C C . ASN A 1 214 ? 13.733 2.862 -14.631 1.00 90.56 214 ASN A C 1
ATOM 1721 O O . ASN A 1 214 ? 13.002 1.920 -14.915 1.00 90.56 214 ASN A O 1
ATOM 1725 N N . CYS A 1 215 ? 14.878 3.055 -15.291 1.00 91.06 215 CYS A N 1
ATOM 1726 C CA . CYS A 1 215 ? 15.459 2.053 -16.181 1.00 91.06 215 CYS A CA 1
ATOM 1727 C C . CYS A 1 215 ? 16.500 1.265 -15.390 1.00 91.06 215 CYS A C 1
ATOM 1729 O O . CYS A 1 215 ? 17.479 1.846 -14.933 1.00 91.06 215 CYS A O 1
ATOM 1731 N N . MET A 1 216 ? 16.311 -0.040 -15.244 1.00 91.44 216 MET A N 1
ATOM 1732 C CA . MET A 1 216 ? 17.142 -0.908 -14.417 1.00 91.44 216 MET A CA 1
ATOM 1733 C C . MET A 1 216 ? 18.053 -1.790 -15.265 1.00 91.44 216 MET A C 1
ATOM 1735 O O . MET A 1 216 ? 17.745 -2.107 -16.418 1.00 91.44 216 MET A O 1
ATOM 1739 N N . LEU A 1 217 ? 19.202 -2.146 -14.696 1.00 88.69 217 LEU A N 1
ATOM 1740 C CA . LEU A 1 217 ? 20.247 -2.921 -15.350 1.00 88.69 217 LEU A CA 1
ATOM 1741 C C . LEU A 1 217 ? 20.300 -4.319 -14.744 1.00 88.69 217 LEU A C 1
ATOM 1743 O O . LEU A 1 217 ? 20.343 -4.472 -13.519 1.00 88.69 217 LEU A O 1
ATOM 1747 N N . THR A 1 218 ? 20.342 -5.327 -15.607 1.00 83.44 218 THR A N 1
ATOM 1748 C CA . THR A 1 218 ? 20.584 -6.717 -15.232 1.00 83.44 218 THR A CA 1
ATOM 1749 C C . THR A 1 218 ? 21.972 -7.136 -15.707 1.00 83.44 218 THR A C 1
ATOM 1751 O O . THR A 1 218 ? 22.409 -6.811 -16.816 1.00 83.44 218 THR A O 1
ATOM 1754 N N . ASN A 1 219 ? 22.679 -7.876 -14.856 1.00 68.00 219 ASN A N 1
ATOM 1755 C CA . ASN A 1 219 ? 23.837 -8.653 -15.277 1.00 68.00 219 ASN A CA 1
ATOM 1756 C C . ASN A 1 219 ? 23.243 -9.936 -15.830 1.00 68.00 219 ASN A C 1
ATOM 1758 O O . ASN A 1 219 ? 22.986 -10.862 -15.068 1.00 68.00 219 ASN A O 1
ATOM 1762 N N . ASP A 1 220 ? 22.926 -9.964 -17.115 1.00 56.25 220 ASP A N 1
ATOM 1763 C CA . ASP A 1 220 ? 22.574 -11.238 -17.725 1.00 56.25 220 ASP A CA 1
ATOM 1764 C C . ASP A 1 220 ? 23.805 -12.158 -17.591 1.00 56.25 220 ASP A C 1
ATOM 1766 O O . ASP A 1 220 ? 24.900 -11.788 -18.043 1.00 56.25 220 ASP A O 1
ATOM 1770 N N . LEU A 1 221 ? 23.604 -13.272 -16.867 1.00 36.00 221 LEU A N 1
ATOM 1771 C CA . LEU A 1 221 ? 24.472 -14.455 -16.818 1.00 36.00 221 LEU A CA 1
ATOM 1772 C C . LEU A 1 221 ? 24.728 -14.976 -18.236 1.00 36.00 221 LEU A C 1
ATOM 1774 O O . LEU A 1 221 ? 23.764 -14.989 -19.037 1.00 36.00 221 LEU A O 1
#

pLDDT: mean 78.37, std 18.82, range [28.02, 95.5]

Sequence (221 aa):
MERKRTAFQNALGSARRGTKGRIEKDSKHSQVISDVPDLLEEDGDFLLRKELINDNLLVTALSVRCGDAVKHFMINQTPKGEFYIEGLRADTVEKLIQKHLETQEPLSKASQAFLKRAIPRQDWMLNHEDIVLKEEARILRSLHHENVAKTYGIALHYSPIILVLEHFNDSLQSYLKRREVSLKEKRRFVCEAAAGMSHLAQKGCIHRDIAARNCMLTNDL

Radius of gyration: 24.83 Å; chains: 1; bounding box: 60×36×62 Å

InterPro domains:
  IPR000719 Protein kinase domain [PS50011] (6-221)
  IPR000980 SH2 domain [PF00017] (39-100)
  IPR000980 SH2 domain [PS50001] (18-119)
  IPR001245 Serine-threonine/tyrosine-protein kinase, catalytic domain [PF07714] (131-220)
  IPR008266 Tyrosine-protein kinase, active site [PS00109] (205-217)
  IPR011009 Protein kinase-like domain superfamily [SSF56112] (128-220)
  IPR036860 SH2 domain superfamily [G3DSA:3.30.505.10] (21-125)
  IPR036860 SH2 domain superfamily [SSF55550] (36-128)
  IPR050198 Non-receptor tyrosine kinases involved in cell signaling [PTHR24418] (135-219)

Secondary structure (DSSP, 8-state):
--EEEE--TTGGGT-------------TT-SHHHHHHHH--STTEEEEEEEEETTTEEEEEEEEEETTEEEEEE-EE-TTS-EEETTEEESSHHHHHHHHHHH---S-TTT-----EE-PPPTT---HHHHHHHHHHHHHHT---TTBPPEEEEE-SSSSPEEEE---SEEHHHHHHHS---HHHHHHHHHHHHHHHHHHHHTT---S--SGGGEEEE---

Organism: Nippostrongylus brasiliensis (NCBI:txid27835)

Foldseek 3Di:
DKDKAQALPPQLVPFDDDDDDDDDDDPPQDDVVVCVLVQADDQQEKEWDWGDDPNPDTFIWMWGHHPNDIDIFTFDADPVCWTAQPPDIDNDPVVSLVCQQVVVQASDPVRSGGHDHYRDDDPPPDDPSNVSSQVSQVLQCPQDDPRHWHWPGWDDPDPPIDTHTDDFDAFQVVVVVPDDDDPVVVVSLVVSHVRNVVSCVVSVGDSVDDDSRSMTMDPDD